Protein AF-A0A3D3UT80-F1 (afdb_monomer_lite)

pLDDT: mean 89.6, std 15.2, range [36.41, 98.88]

Structure (mmCIF, N/CA/C/O backbone):
data_AF-A0A3D3UT80-F1
#
_entry.id   AF-A0A3D3UT80-F1
#
loop_
_atom_site.group_PDB
_atom_site.id
_atom_site.type_symbol
_atom_site.label_atom_id
_atom_site.label_alt_id
_atom_site.label_comp_id
_atom_site.label_asym_id
_atom_site.label_entity_id
_atom_site.label_seq_id
_atom_site.pdbx_PDB_ins_code
_atom_site.Cartn_x
_atom_site.Cartn_y
_atom_site.Cartn_z
_atom_site.occupancy
_atom_site.B_iso_or_equiv
_atom_site.auth_seq_id
_atom_site.auth_comp_id
_atom_site.auth_asym_id
_atom_site.auth_atom_id
_atom_site.pdbx_PDB_model_num
ATOM 1 N N . MET A 1 1 ? -5.954 -10.651 -3.551 1.00 96.56 1 MET A N 1
ATOM 2 C CA . MET A 1 1 ? -6.060 -9.870 -4.805 1.00 96.56 1 MET A CA 1
ATOM 3 C C . MET A 1 1 ? -5.480 -10.607 -6.007 1.00 96.56 1 MET A C 1
ATOM 5 O O . MET A 1 1 ? -6.261 -11.238 -6.696 1.00 96.56 1 MET A O 1
ATOM 9 N N . ALA A 1 2 ? -4.163 -10.612 -6.273 1.00 98.31 2 ALA A N 1
ATOM 10 C CA . ALA A 1 2 ? -3.622 -11.262 -7.484 1.00 98.31 2 ALA A CA 1
ATOM 11 C C . ALA A 1 2 ? -4.017 -12.747 -7.619 1.00 98.31 2 ALA A C 1
ATOM 13 O O . ALA A 1 2 ? -4.458 -13.163 -8.683 1.00 98.31 2 ALA A O 1
ATOM 14 N N . ALA A 1 3 ? -3.939 -13.515 -6.526 1.00 98.12 3 ALA A N 1
ATOM 15 C CA . ALA A 1 3 ? -4.390 -14.908 -6.486 1.00 98.12 3 ALA A CA 1
ATOM 16 C C . ALA A 1 3 ? -5.888 -15.067 -6.812 1.00 98.12 3 ALA A C 1
ATOM 18 O O . ALA A 1 3 ? -6.252 -15.995 -7.527 1.00 98.12 3 ALA A O 1
ATOM 19 N N . ASP A 1 4 ? -6.742 -14.139 -6.363 1.00 98.12 4 ASP A N 1
ATOM 20 C CA . ASP A 1 4 ? -8.170 -14.153 -6.709 1.00 98.12 4 ASP A CA 1
ATOM 21 C C . ASP A 1 4 ? -8.353 -13.989 -8.224 1.00 98.12 4 ASP A C 1
ATOM 23 O O . ASP A 1 4 ? -9.085 -14.757 -8.834 1.00 98.12 4 ASP A O 1
ATOM 27 N N . LEU A 1 5 ? -7.623 -13.053 -8.850 1.00 97.81 5 LEU A N 1
ATOM 28 C CA . LEU A 1 5 ? -7.726 -12.767 -10.289 1.00 97.81 5 LEU A CA 1
ATOM 29 C C . LEU A 1 5 ? -7.371 -13.967 -11.178 1.00 97.81 5 LEU A C 1
ATOM 31 O O . LEU A 1 5 ? -7.893 -14.075 -12.284 1.00 97.81 5 LEU A O 1
ATOM 35 N N . VAL A 1 6 ? -6.522 -14.873 -10.688 1.00 97.00 6 VAL A N 1
ATOM 36 C CA . VAL A 1 6 ? -6.180 -16.143 -11.353 1.00 97.00 6 VAL A CA 1
ATOM 37 C C . VAL A 1 6 ? -6.933 -17.343 -10.765 1.00 97.00 6 VAL A C 1
ATOM 39 O O . VAL A 1 6 ? -6.549 -18.489 -10.980 1.00 97.00 6 VAL A O 1
ATOM 42 N N . ARG A 1 7 ? -8.025 -17.087 -10.034 1.00 96.88 7 ARG A N 1
ATOM 43 C CA . ARG A 1 7 ? -8.950 -18.080 -9.462 1.00 96.88 7 ARG A CA 1
ATOM 44 C C . ARG A 1 7 ? -8.322 -19.052 -8.451 1.00 96.88 7 ARG A C 1
ATOM 46 O O . ARG A 1 7 ? -8.857 -20.132 -8.218 1.00 96.88 7 ARG A O 1
ATOM 53 N N . LEU A 1 8 ? -7.233 -18.660 -7.791 1.00 96.94 8 LEU A N 1
ATOM 54 C CA . LEU A 1 8 ? -6.584 -19.428 -6.721 1.00 96.94 8 LEU A CA 1
ATOM 55 C C . LEU A 1 8 ? -7.192 -19.074 -5.355 1.00 96.94 8 LEU A C 1
ATOM 57 O O . LEU A 1 8 ? -6.538 -18.448 -4.520 1.00 96.94 8 LEU A O 1
ATOM 61 N N . ARG A 1 9 ? -8.456 -19.468 -5.146 1.00 96.31 9 ARG A N 1
ATOM 62 C CA . ARG A 1 9 ? -9.265 -19.123 -3.959 1.00 96.31 9 ARG A CA 1
ATOM 63 C C . ARG A 1 9 ? -8.588 -19.478 -2.631 1.00 96.31 9 ARG A C 1
ATOM 65 O O . ARG A 1 9 ? -8.588 -18.668 -1.708 1.00 96.31 9 ARG A O 1
ATOM 72 N N . ASP A 1 10 ? -7.981 -20.657 -2.554 1.00 97.12 10 ASP A N 1
ATOM 73 C CA . ASP A 1 10 ? -7.470 -21.200 -1.291 1.00 97.12 10 ASP A CA 1
ATOM 74 C C . ASP A 1 10 ? -6.252 -20.437 -0.755 1.00 97.12 10 ASP A C 1
ATOM 76 O O . ASP A 1 10 ? -5.981 -20.465 0.444 1.00 97.12 10 ASP A O 1
ATOM 80 N N . ILE A 1 11 ? -5.491 -19.754 -1.621 1.00 97.00 11 ILE A N 1
ATOM 81 C CA . ILE A 1 11 ? -4.280 -19.039 -1.199 1.00 97.00 11 ILE A CA 1
ATOM 82 C C . ILE A 1 11 ? -4.648 -17.857 -0.279 1.00 97.00 11 ILE A C 1
ATOM 84 O O . ILE A 1 11 ? -4.141 -17.817 0.846 1.00 97.00 11 ILE A O 1
ATOM 88 N N . PRO A 1 12 ? -5.531 -16.918 -0.682 1.00 97.62 12 PRO A N 1
ATOM 89 C CA . PRO A 1 12 ? -6.005 -15.859 0.205 1.00 97.62 12 PRO A CA 1
ATOM 90 C C . PRO A 1 12 ? -6.731 -16.377 1.442 1.00 97.62 12 PRO A C 1
ATOM 92 O O . PRO A 1 12 ? -6.436 -15.889 2.526 1.00 97.62 12 PRO A O 1
ATOM 95 N N . GLU A 1 13 ? -7.610 -17.381 1.325 1.00 98.06 13 GLU A N 1
ATOM 96 C CA . GLU A 1 13 ? -8.351 -17.900 2.488 1.00 98.06 13 GLU A CA 1
ATOM 97 C C . GLU A 1 13 ? -7.406 -18.456 3.566 1.00 98.06 13 GLU A C 1
ATOM 99 O O . GLU A 1 13 ? -7.552 -18.133 4.746 1.00 98.06 13 GLU A O 1
ATOM 104 N N . ARG A 1 14 ? -6.367 -19.204 3.169 1.00 98.00 14 ARG A N 1
ATOM 105 C CA . ARG A 1 14 ? -5.336 -19.694 4.099 1.00 98.00 14 ARG A CA 1
ATOM 106 C C . ARG A 1 14 ? -4.496 -18.569 4.697 1.00 98.00 14 ARG A C 1
ATOM 108 O O . ARG A 1 14 ? -4.095 -18.665 5.853 1.00 98.00 14 ARG A O 1
ATOM 115 N N . PHE A 1 15 ? -4.214 -17.516 3.932 1.00 97.88 15 PHE A N 1
ATOM 116 C CA . PHE A 1 15 ? -3.507 -16.348 4.456 1.00 97.88 15 PHE A CA 1
ATOM 117 C C . PHE A 1 15 ? -4.363 -15.570 5.465 1.00 97.88 15 PHE A C 1
ATOM 119 O O . PHE A 1 15 ? -3.861 -15.187 6.516 1.00 97.88 15 PHE A O 1
ATOM 126 N N . PHE A 1 16 ? -5.659 -15.391 5.198 1.00 98.25 16 PHE A N 1
ATOM 127 C CA . PHE A 1 16 ? -6.590 -14.751 6.129 1.00 98.25 16 PHE A CA 1
ATOM 128 C C . PHE A 1 16 ? -6.722 -15.550 7.431 1.00 98.25 16 PHE A C 1
ATOM 130 O O . PHE A 1 16 ? -6.656 -14.970 8.516 1.00 98.25 16 PHE A O 1
ATOM 137 N N . ASP A 1 17 ? -6.825 -16.879 7.342 1.00 98.06 17 ASP A N 1
ATOM 138 C CA . ASP A 1 17 ? -6.789 -17.749 8.519 1.00 98.06 17 ASP A CA 1
ATOM 139 C C . ASP A 1 17 ? -5.477 -17.590 9.300 1.00 98.06 17 ASP A C 1
ATOM 141 O O . ASP A 1 17 ? -5.498 -17.382 10.514 1.00 98.06 17 ASP A O 1
ATOM 145 N N . TRP A 1 18 ? -4.335 -17.587 8.605 1.00 98.06 18 TRP A N 1
ATOM 146 C CA . TRP A 1 18 ? -3.027 -17.377 9.223 1.00 98.06 18 TRP A CA 1
ATOM 147 C C . TRP A 1 18 ? -2.941 -16.022 9.946 1.00 98.06 18 TRP A C 1
ATOM 149 O O . TRP A 1 18 ? -2.497 -15.970 11.094 1.00 98.06 18 TRP A O 1
ATOM 159 N N . CYS A 1 19 ? -3.434 -14.941 9.335 1.00 97.56 19 CYS A N 1
ATOM 160 C CA . CYS A 1 19 ? -3.494 -13.619 9.960 1.00 97.56 19 CYS A CA 1
ATOM 161 C C . CYS A 1 19 ? -4.285 -13.645 11.269 1.00 97.56 19 CYS A C 1
ATOM 163 O O . CYS A 1 19 ? -3.845 -13.077 12.263 1.00 97.56 19 CYS A O 1
ATOM 165 N N . LEU A 1 20 ? -5.444 -14.309 11.286 1.00 97.31 20 LEU A N 1
ATOM 166 C CA . LEU A 1 20 ? -6.281 -14.361 12.479 1.00 97.31 20 LEU A CA 1
ATOM 167 C C . LEU A 1 20 ? -5.711 -15.291 13.550 1.00 97.31 20 LEU A C 1
ATOM 169 O O . LEU A 1 20 ? -5.811 -14.980 14.733 1.00 97.31 20 LEU A O 1
ATOM 173 N N . ASN A 1 21 ? -5.207 -16.459 13.156 1.00 96.81 21 ASN A N 1
ATOM 174 C CA . ASN A 1 21 ? -4.978 -17.581 14.062 1.00 96.81 21 ASN A CA 1
ATOM 175 C C . ASN A 1 21 ? -3.515 -17.871 14.368 1.00 96.81 21 ASN A C 1
ATOM 177 O O . ASN A 1 21 ? -3.253 -18.593 15.332 1.00 96.81 21 ASN A O 1
ATOM 181 N N . ARG A 1 22 ? -2.584 -17.323 13.586 1.00 96.00 22 ARG A N 1
ATOM 182 C CA . ARG A 1 22 ? -1.161 -17.644 13.687 1.00 96.00 22 ARG A CA 1
ATOM 183 C C . ARG A 1 22 ? -0.292 -16.435 13.993 1.00 96.00 22 ARG A C 1
ATOM 185 O O . ARG A 1 22 ? 0.644 -16.606 14.763 1.00 96.00 22 ARG A O 1
ATOM 192 N N . ALA A 1 23 ? -0.598 -15.261 13.441 1.00 93.62 23 ALA A N 1
ATOM 193 C CA . ALA A 1 23 ? 0.159 -14.042 13.712 1.00 93.62 23 ALA A CA 1
ATOM 194 C C . ALA A 1 23 ? 0.130 -13.694 15.211 1.00 93.62 23 ALA A C 1
ATOM 196 O O . ALA A 1 23 ? -0.931 -13.426 15.781 1.00 93.62 23 ALA A O 1
ATOM 197 N N . GLU A 1 24 ? 1.304 -13.724 15.837 1.00 87.94 24 GLU A N 1
ATOM 198 C CA . GLU A 1 24 ? 1.510 -13.383 17.242 1.00 87.94 24 GLU A CA 1
ATOM 199 C C . GLU A 1 24 ? 0.996 -11.961 17.537 1.00 87.94 24 GLU A C 1
ATOM 201 O O . GLU A 1 24 ? 1.095 -11.051 16.707 1.00 87.94 24 GLU A O 1
ATOM 206 N N . ASP A 1 25 ? 0.361 -11.818 18.701 1.00 86.19 25 ASP A N 1
ATOM 207 C CA . ASP A 1 25 ? -0.349 -10.640 19.220 1.00 86.19 25 ASP A CA 1
ATOM 208 C C . ASP A 1 25 ? -1.515 -10.086 18.388 1.00 86.19 25 ASP A C 1
ATOM 210 O O . ASP A 1 25 ? -2.189 -9.147 18.827 1.00 86.19 25 ASP A O 1
ATOM 214 N N . PHE A 1 26 ? -1.799 -10.599 17.188 1.00 88.81 26 PHE A N 1
ATOM 215 C CA . PHE A 1 26 ? -2.833 -9.999 16.341 1.00 88.81 26 PHE A CA 1
ATOM 216 C C . PHE A 1 26 ? -4.233 -10.101 16.976 1.00 88.81 26 PHE A C 1
ATOM 218 O O . PHE A 1 26 ? -5.037 -9.165 16.885 1.00 88.81 26 PHE A O 1
ATOM 225 N N . LYS A 1 27 ? -4.547 -11.206 17.669 1.00 85.69 27 LYS A N 1
ATOM 226 C CA . LYS A 1 27 ? -5.854 -11.392 18.333 1.00 85.69 27 LYS A CA 1
ATOM 227 C C . LYS A 1 27 ? -6.074 -10.375 19.453 1.00 85.69 27 LYS A C 1
ATOM 229 O O . LYS A 1 27 ? -7.219 -9.975 19.699 1.00 85.69 27 LYS A O 1
ATOM 234 N N . GLU A 1 28 ? -5.006 -9.957 20.112 1.00 82.00 28 GLU A N 1
ATOM 235 C CA . GLU A 1 28 ? -4.977 -9.042 21.244 1.00 82.00 28 GLU A CA 1
ATOM 236 C C . GLU A 1 28 ? -4.976 -7.588 20.756 1.00 82.00 28 GLU A C 1
ATOM 238 O O . GLU A 1 28 ? -5.790 -6.772 21.199 1.00 82.00 28 GLU A O 1
ATOM 243 N N . THR A 1 29 ? -4.109 -7.276 19.793 1.00 84.00 29 THR A N 1
ATOM 244 C CA . THR A 1 29 ? -3.808 -5.907 19.351 1.00 84.00 29 THR A CA 1
ATOM 245 C C . THR A 1 29 ? -4.684 -5.435 18.192 1.00 84.00 29 THR A C 1
ATOM 247 O O . THR A 1 29 ? -5.076 -4.262 18.146 1.00 84.00 29 THR A O 1
ATOM 250 N N . GLY A 1 30 ? -5.058 -6.335 17.278 1.00 84.38 30 GLY A N 1
ATOM 251 C CA . GLY A 1 30 ? -5.770 -6.034 16.034 1.00 84.38 30 GLY A CA 1
ATOM 252 C C . GLY A 1 30 ? -4.930 -5.321 14.967 1.00 84.38 30 GLY A C 1
ATOM 253 O O . GLY A 1 30 ? -5.496 -4.845 13.985 1.00 84.38 30 GLY A O 1
ATOM 254 N N . PHE A 1 31 ? -3.613 -5.213 15.140 1.00 84.94 31 PHE A N 1
ATOM 255 C CA . PHE A 1 31 ? -2.702 -4.692 14.119 1.00 84.94 31 PHE A CA 1
ATOM 256 C C . PHE A 1 31 ? -1.526 -5.644 13.908 1.00 84.94 31 PHE A C 1
ATOM 258 O O . PHE A 1 31 ? -1.283 -6.532 14.718 1.00 84.94 31 PHE A O 1
ATOM 265 N N . PHE A 1 32 ? -0.821 -5.460 12.795 1.00 86.69 32 PHE A N 1
ATOM 266 C CA . PHE A 1 32 ? 0.349 -6.254 12.442 1.00 86.69 32 PHE A CA 1
ATOM 267 C C . PHE A 1 32 ? 1.637 -5.499 12.767 1.00 86.69 32 PHE A C 1
ATOM 269 O O . PHE A 1 32 ? 1.696 -4.269 12.649 1.00 86.69 32 PHE A O 1
ATOM 276 N N . TYR A 1 33 ? 2.663 -6.251 13.151 1.00 83.31 33 TYR A N 1
ATOM 277 C CA . TYR A 1 33 ? 4.047 -5.796 13.088 1.00 83.31 33 TYR A CA 1
ATOM 278 C C . TYR A 1 33 ? 4.594 -5.985 11.673 1.00 83.31 33 TYR A C 1
ATOM 280 O O . TYR A 1 33 ? 4.051 -6.751 10.878 1.00 83.31 33 TYR A O 1
ATOM 288 N N . ASN A 1 34 ? 5.687 -5.299 11.362 1.00 82.62 34 ASN A N 1
ATOM 289 C CA . ASN A 1 34 ? 6.241 -5.269 10.014 1.00 82.62 34 ASN A CA 1
ATOM 290 C C . ASN A 1 34 ? 6.583 -6.642 9.425 1.00 82.62 34 ASN A C 1
ATOM 292 O O . ASN A 1 34 ? 6.367 -6.847 8.232 1.00 82.62 34 ASN A O 1
ATOM 296 N N . ALA A 1 35 ? 7.060 -7.587 10.240 1.00 85.44 35 ALA A N 1
ATOM 297 C CA . ALA A 1 35 ? 7.386 -8.925 9.773 1.00 85.44 35 ALA A CA 1
ATOM 298 C C . ALA A 1 35 ? 7.055 -10.020 10.794 1.00 85.44 35 ALA A C 1
ATOM 300 O O . ALA A 1 35 ? 7.038 -9.827 12.010 1.00 85.44 35 ALA A O 1
ATOM 301 N N . TYR A 1 36 ? 6.823 -11.215 10.257 1.00 88.62 36 TYR A N 1
ATOM 302 C CA . TYR A 1 36 ? 6.555 -12.431 11.009 1.00 88.62 36 TYR A CA 1
ATOM 303 C C . TYR A 1 36 ? 7.280 -13.606 10.360 1.00 88.62 36 TYR A C 1
ATOM 305 O O . TYR A 1 36 ? 7.423 -13.678 9.137 1.00 88.62 36 TYR A O 1
ATOM 313 N N . ASN A 1 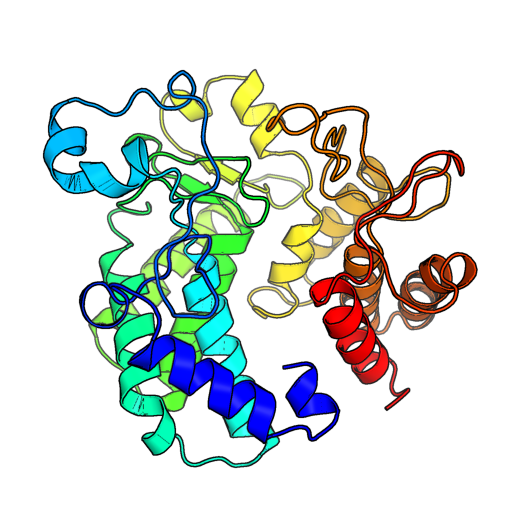37 ? 7.688 -14.567 11.180 1.00 90.00 37 ASN A N 1
ATOM 314 C CA . ASN A 1 37 ? 8.099 -15.877 10.703 1.00 90.00 37 ASN A CA 1
ATOM 315 C C . ASN A 1 37 ? 6.877 -16.662 10.211 1.00 90.00 37 ASN A C 1
ATOM 317 O O . ASN A 1 37 ? 5.751 -16.439 10.649 1.00 90.00 37 ASN A O 1
ATOM 321 N N . VAL A 1 38 ? 7.090 -17.661 9.352 1.00 91.81 38 VAL A N 1
ATOM 322 C CA . VAL A 1 38 ? 5.999 -18.497 8.803 1.00 91.81 38 VAL A CA 1
ATOM 323 C C . VAL A 1 38 ? 5.178 -19.220 9.881 1.00 91.81 38 VAL A C 1
ATOM 325 O O . VAL A 1 38 ? 3.999 -19.516 9.687 1.00 91.81 38 VAL A O 1
ATOM 328 N N . ASN A 1 39 ? 5.783 -19.491 11.038 1.00 92.75 39 ASN A N 1
ATOM 329 C CA . ASN A 1 39 ? 5.120 -20.091 12.193 1.00 92.75 39 ASN A CA 1
ATOM 330 C C . ASN A 1 39 ? 4.322 -19.074 13.032 1.00 92.75 39 ASN A C 1
ATOM 332 O O . ASN A 1 39 ? 3.789 -19.463 14.066 1.00 92.75 39 ASN A O 1
ATOM 336 N N . GLY A 1 40 ? 4.232 -17.814 12.606 1.00 88.81 40 GLY A N 1
ATOM 337 C CA . GLY A 1 40 ? 3.448 -16.784 13.273 1.00 88.81 40 GLY A CA 1
ATOM 338 C C . GLY A 1 40 ? 4.193 -15.962 14.305 1.00 88.81 40 GLY A C 1
ATOM 339 O O . GLY A 1 40 ? 3.635 -14.962 14.739 1.00 88.81 40 GLY A O 1
ATOM 340 N N . THR A 1 41 ? 5.419 -16.336 14.687 1.00 87.81 41 THR A N 1
ATOM 341 C CA . THR A 1 41 ? 6.149 -15.538 15.673 1.00 87.81 41 THR A CA 1
ATOM 342 C C . THR A 1 41 ? 6.613 -14.226 15.072 1.00 87.81 41 THR A C 1
ATOM 344 O O . THR A 1 41 ? 6.957 -14.163 13.885 1.00 87.81 41 THR A O 1
ATOM 347 N N . ILE A 1 42 ? 6.634 -13.180 15.887 1.00 83.12 42 ILE A N 1
ATOM 348 C CA . ILE A 1 42 ? 7.095 -11.863 15.464 1.00 83.12 42 ILE A CA 1
ATOM 349 C C . ILE A 1 42 ? 8.542 -11.975 14.973 1.00 83.12 42 ILE A C 1
ATOM 351 O O . ILE A 1 42 ? 9.397 -12.598 15.608 1.00 83.12 42 ILE A O 1
ATOM 355 N N . HIS A 1 43 ? 8.817 -11.372 13.819 1.00 75.19 43 HIS A N 1
ATOM 356 C CA . HIS A 1 43 ? 10.166 -11.223 13.298 1.00 75.19 43 HIS A CA 1
ATOM 357 C C . HIS A 1 43 ? 10.497 -9.734 13.250 1.00 75.19 43 HIS A C 1
ATOM 359 O O . HIS A 1 43 ? 9.741 -8.938 12.709 1.00 75.19 43 HIS A O 1
ATOM 365 N N . GLY A 1 44 ? 11.644 -9.346 13.798 1.00 60.47 44 GLY A N 1
ATOM 366 C CA . GLY A 1 44 ? 12.142 -7.982 13.654 1.00 60.47 44 GLY A CA 1
ATOM 367 C C . GLY A 1 44 ? 13.181 -7.831 12.552 1.00 60.47 44 GLY A C 1
ATOM 368 O O . GLY A 1 44 ? 13.981 -8.738 12.308 1.00 60.47 44 GLY A O 1
ATOM 369 N N . THR A 1 45 ? 13.223 -6.652 11.947 1.00 53.41 45 THR A N 1
ATOM 370 C CA . THR A 1 45 ? 14.412 -6.124 11.277 1.00 53.41 45 THR A CA 1
ATOM 371 C C . THR A 1 45 ? 15.213 -5.361 12.330 1.00 53.41 45 THR A C 1
ATOM 373 O O . THR A 1 45 ? 14.718 -4.409 12.920 1.00 53.41 45 THR A O 1
ATOM 376 N N . LEU A 1 46 ? 16.450 -5.782 12.621 1.00 44.81 46 LEU A N 1
ATOM 377 C CA . LEU A 1 46 ? 17.333 -5.079 13.564 1.00 44.81 46 LEU A CA 1
ATOM 378 C C . LEU A 1 46 ? 17.448 -3.594 13.176 1.00 44.81 46 LEU A C 1
ATOM 380 O O . LEU A 1 46 ? 18.166 -3.245 12.239 1.00 44.81 46 LEU A O 1
ATOM 384 N N . ILE A 1 47 ? 16.760 -2.713 13.905 1.00 44.94 47 ILE A N 1
ATOM 385 C CA . ILE A 1 47 ? 16.972 -1.269 13.811 1.00 44.94 47 ILE A CA 1
ATOM 386 C C . ILE A 1 47 ? 18.179 -0.953 14.701 1.00 44.94 47 ILE A C 1
ATOM 388 O O . ILE A 1 47 ? 18.155 -1.301 15.884 1.00 44.94 47 ILE A O 1
ATOM 392 N N . PRO A 1 48 ? 19.242 -0.305 14.190 1.00 39.22 48 PRO A N 1
ATOM 393 C CA . PRO A 1 48 ? 20.336 0.127 15.044 1.00 39.22 48 PRO A CA 1
ATOM 394 C C . PRO A 1 48 ? 19.799 1.052 16.161 1.00 39.22 48 PRO A C 1
ATOM 396 O O . PRO A 1 48 ? 19.042 1.982 15.856 1.00 39.22 48 PRO A O 1
ATOM 399 N N . PRO A 1 49 ? 20.186 0.837 17.436 1.00 40.06 49 PRO A N 1
ATOM 400 C CA . PRO A 1 49 ? 19.638 1.542 18.607 1.00 40.06 49 PRO A CA 1
ATOM 401 C C . PRO A 1 49 ? 19.714 3.077 18.552 1.00 40.06 49 PRO A C 1
ATOM 403 O O . PRO A 1 49 ? 19.028 3.768 19.306 1.00 40.06 49 PRO A O 1
ATOM 406 N N . ASP A 1 50 ? 20.541 3.622 17.661 1.00 42.59 50 ASP A N 1
ATOM 407 C CA . ASP A 1 50 ? 20.888 5.040 17.613 1.00 42.59 50 ASP A CA 1
ATOM 408 C C . ASP A 1 50 ? 19.870 5.913 16.848 1.00 42.59 50 ASP A C 1
ATOM 410 O O . ASP A 1 50 ? 19.993 7.140 16.838 1.00 42.59 50 ASP A O 1
ATOM 414 N N . GLY A 1 51 ? 18.856 5.312 16.209 1.00 42.59 51 GLY A N 1
ATOM 415 C CA . GLY A 1 51 ? 17.899 6.016 15.340 1.00 42.59 51 GLY A CA 1
ATOM 416 C C . GLY A 1 51 ? 16.721 6.704 16.057 1.00 42.59 51 GLY A C 1
ATOM 417 O O . GLY A 1 51 ? 16.486 7.894 15.825 1.00 42.59 51 GLY A O 1
ATOM 418 N N . PRO A 1 52 ? 15.955 6.018 16.928 1.00 43.28 52 PRO A N 1
ATOM 419 C CA . PRO A 1 52 ? 14.780 6.604 17.571 1.00 43.28 52 PRO A CA 1
ATOM 420 C C . PRO A 1 52 ? 15.014 6.927 19.057 1.00 43.28 52 PRO A C 1
ATOM 422 O O . PRO A 1 52 ? 15.010 6.061 19.932 1.00 43.28 52 PRO A O 1
ATOM 425 N N . ARG A 1 53 ? 15.124 8.220 19.395 1.00 40.91 53 ARG A N 1
ATOM 426 C CA . ARG A 1 53 ? 15.058 8.679 20.796 1.00 40.91 53 ARG A CA 1
ATOM 427 C C . ARG A 1 53 ? 13.604 8.689 21.281 1.00 40.91 53 ARG A C 1
ATOM 429 O O . ARG A 1 53 ? 12.932 9.713 21.216 1.00 40.91 53 ARG A O 1
ATOM 436 N N . VAL A 1 54 ? 13.120 7.554 21.788 1.00 45.88 54 VAL A N 1
ATOM 437 C CA . VAL A 1 54 ? 11.782 7.448 22.401 1.00 45.88 54 VAL A CA 1
ATOM 438 C C . VAL A 1 54 ? 11.805 7.981 23.850 1.00 45.88 54 VAL A C 1
ATOM 440 O O . VAL A 1 54 ? 12.668 7.544 24.628 1.00 45.88 54 VAL A O 1
ATOM 443 N N . PRO A 1 55 ? 10.888 8.895 24.241 1.00 42.28 55 PRO A N 1
ATOM 444 C CA . PRO A 1 55 ? 10.740 9.390 25.613 1.00 42.28 55 PRO A CA 1
ATOM 445 C C . PRO A 1 55 ? 10.587 8.270 26.650 1.00 42.28 55 PRO A C 1
ATOM 447 O O . PRO A 1 55 ? 9.915 7.270 26.413 1.00 42.28 55 PRO A O 1
ATOM 450 N N . ARG A 1 56 ? 11.176 8.452 27.840 1.00 38.81 56 ARG A N 1
ATOM 451 C CA . ARG A 1 56 ? 11.291 7.406 28.878 1.00 38.81 56 ARG A CA 1
ATOM 452 C C . ARG A 1 56 ? 9.941 6.831 29.342 1.00 38.81 56 ARG A C 1
ATOM 454 O O . ARG A 1 56 ? 9.879 5.650 29.651 1.00 38.81 56 ARG A O 1
ATOM 461 N N . HIS A 1 57 ? 8.872 7.632 29.327 1.00 45.03 57 HIS A N 1
ATOM 462 C CA . HIS A 1 57 ? 7.519 7.195 29.697 1.00 45.03 57 HIS A CA 1
ATOM 463 C C . HIS A 1 57 ? 6.827 6.339 28.617 1.00 45.03 57 HIS A C 1
ATOM 465 O O . HIS A 1 57 ? 5.967 5.539 28.957 1.00 45.03 57 HIS A O 1
ATOM 471 N N . LEU A 1 58 ? 7.230 6.457 27.343 1.00 41.12 58 LEU A N 1
ATOM 472 C CA . LEU A 1 58 ? 6.758 5.602 26.240 1.00 41.12 58 LEU A CA 1
ATOM 473 C C . LEU A 1 58 ? 7.576 4.310 26.115 1.00 41.12 58 LEU A C 1
ATOM 475 O O . LEU A 1 58 ? 7.106 3.332 25.547 1.00 41.12 58 LEU A O 1
ATOM 479 N N . ARG A 1 59 ? 8.795 4.271 26.675 1.00 42.06 59 ARG A N 1
ATOM 480 C CA . ARG A 1 59 ? 9.603 3.040 26.716 1.00 42.06 59 ARG A CA 1
ATOM 481 C C . ARG A 1 59 ? 8.937 1.954 27.557 1.00 42.06 59 ARG A C 1
ATOM 483 O O . ARG A 1 59 ? 8.981 0.803 27.166 1.00 42.06 59 ARG A O 1
ATOM 490 N N . ALA A 1 60 ? 8.289 2.309 28.665 1.00 38.16 60 ALA A N 1
ATOM 491 C CA . ALA A 1 60 ? 7.616 1.337 29.529 1.00 38.16 60 ALA A CA 1
ATOM 492 C C . ALA A 1 60 ? 6.331 0.746 28.911 1.00 38.16 60 ALA A C 1
ATOM 494 O O . ALA A 1 60 ? 5.925 -0.339 29.307 1.00 38.16 60 ALA A O 1
ATOM 495 N N . SER A 1 61 ? 5.705 1.436 27.948 1.00 41.25 61 SER A N 1
ATOM 496 C CA . SER A 1 61 ? 4.468 0.995 27.284 1.00 41.25 61 SER A CA 1
ATOM 497 C C . SER A 1 61 ? 4.672 0.426 25.875 1.00 41.25 61 SER A C 1
ATOM 499 O O . SER A 1 61 ? 3.718 -0.079 25.295 1.00 41.25 61 SER A O 1
ATOM 501 N N . CYS A 1 62 ? 5.875 0.545 25.301 1.00 41.44 62 CYS A N 1
ATOM 502 C CA . CYS A 1 62 ? 6.203 0.148 23.922 1.00 41.44 62 CYS A CA 1
ATOM 503 C C . CYS A 1 62 ? 7.580 -0.548 23.835 1.00 41.44 62 CYS A C 1
ATOM 505 O O . CYS A 1 62 ? 8.295 -0.380 22.844 1.00 41.44 62 CYS A O 1
ATOM 507 N N . ILE A 1 63 ? 7.997 -1.257 24.895 1.00 37.84 63 ILE A N 1
ATOM 508 C CA . ILE A 1 63 ? 9.338 -1.868 25.015 1.00 37.84 63 ILE A CA 1
ATOM 509 C C . ILE A 1 63 ? 9.628 -2.836 23.857 1.00 37.84 63 ILE A C 1
ATOM 511 O O . ILE A 1 63 ? 10.761 -2.860 23.365 1.00 37.84 63 ILE A O 1
ATOM 515 N N . ASP A 1 64 ? 8.595 -3.521 23.360 1.00 36.41 64 ASP A N 1
ATOM 516 C CA . ASP A 1 64 ? 8.709 -4.530 22.308 1.00 36.41 64 ASP A CA 1
ATOM 517 C C . ASP A 1 64 ? 9.058 -3.906 20.949 1.00 36.41 64 ASP A C 1
ATOM 519 O O . ASP A 1 64 ? 9.999 -4.364 20.307 1.00 36.41 64 ASP A O 1
ATOM 523 N N . LEU A 1 65 ? 8.451 -2.770 20.573 1.00 40.66 65 LEU A N 1
ATOM 524 C CA . LEU A 1 65 ? 8.745 -2.045 19.319 1.00 40.66 65 LEU A CA 1
ATOM 525 C C . LEU A 1 65 ? 10.186 -1.512 19.223 1.00 40.66 65 LEU A C 1
ATOM 527 O O . LEU A 1 65 ? 10.720 -1.325 18.134 1.00 40.66 65 LEU A O 1
ATOM 531 N N . VAL A 1 66 ? 10.836 -1.243 20.359 1.00 39.88 66 VAL A N 1
ATOM 532 C CA . VAL A 1 66 ? 12.166 -0.605 20.388 1.00 39.88 66 VAL A CA 1
ATOM 533 C C . VAL A 1 66 ? 13.299 -1.626 20.534 1.00 39.88 66 VAL A C 1
ATOM 535 O O . VAL A 1 66 ? 14.387 -1.384 20.020 1.00 39.88 66 VAL A O 1
ATOM 538 N N . HIS A 1 67 ? 13.065 -2.758 21.209 1.00 37.16 67 HIS A N 1
ATOM 539 C CA . HIS A 1 67 ? 14.113 -3.755 21.483 1.00 37.16 67 HIS A CA 1
ATOM 540 C C . HIS A 1 67 ? 14.087 -4.965 20.545 1.00 37.16 67 HIS A C 1
ATOM 542 O O . HIS A 1 67 ? 15.115 -5.624 20.408 1.00 37.16 67 HIS A O 1
ATOM 548 N N . SER A 1 68 ? 12.964 -5.245 19.871 1.00 39.94 68 SER A N 1
ATOM 549 C CA . SER A 1 68 ? 12.860 -6.398 18.963 1.00 39.94 68 SER A CA 1
ATOM 550 C C . SER A 1 68 ? 13.070 -6.062 17.484 1.00 39.94 68 SER A C 1
ATOM 552 O O . SER A 1 68 ? 13.127 -6.978 16.674 1.00 39.94 68 SER A O 1
ATOM 554 N N . GLY 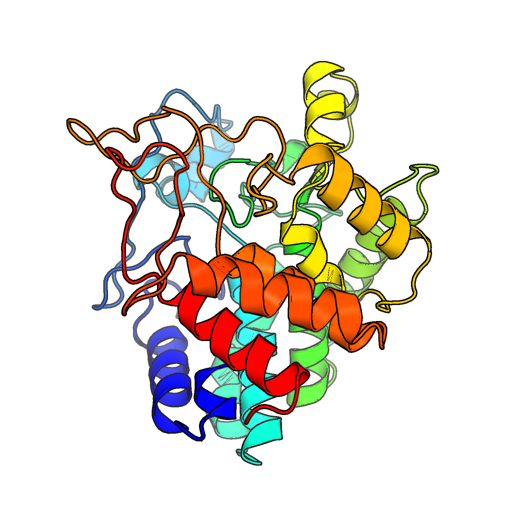A 1 69 ? 13.222 -4.784 17.108 1.00 53.72 69 GLY A N 1
ATOM 555 C CA . GLY A 1 69 ? 13.302 -4.393 15.694 1.00 53.72 69 GLY A CA 1
ATOM 556 C C . GLY A 1 69 ? 11.957 -4.485 14.964 1.00 53.72 69 GLY A C 1
ATOM 557 O O . GLY A 1 69 ? 11.914 -4.754 13.767 1.00 53.72 69 GLY A O 1
ATOM 558 N N . THR A 1 70 ? 10.852 -4.308 15.687 1.00 64.62 70 THR A N 1
ATOM 559 C CA . THR A 1 70 ? 9.498 -4.398 15.137 1.00 64.62 70 THR A CA 1
ATOM 560 C C . THR A 1 70 ? 8.951 -3.010 14.842 1.00 64.62 70 THR A C 1
ATOM 562 O O . THR A 1 70 ? 9.073 -2.082 15.641 1.00 64.62 70 THR A O 1
ATOM 565 N N . GLN A 1 71 ? 8.374 -2.842 13.657 1.00 80.31 71 GLN A N 1
ATOM 566 C CA . GLN A 1 71 ? 7.841 -1.568 13.182 1.00 80.31 71 GLN A CA 1
ATOM 567 C C . GLN A 1 71 ? 6.319 -1.645 13.051 1.00 80.31 71 GLN A C 1
ATOM 569 O O . GLN A 1 71 ? 5.768 -2.672 12.659 1.00 80.31 71 GLN A O 1
ATOM 574 N N . PHE A 1 72 ? 5.635 -0.542 13.362 1.00 87.00 72 PHE A N 1
ATOM 575 C CA . PHE A 1 72 ? 4.200 -0.407 13.131 1.00 87.00 72 PHE A CA 1
ATOM 576 C C . PHE A 1 72 ? 3.942 0.240 11.764 1.00 87.00 72 PHE A C 1
ATOM 578 O O . PHE A 1 72 ? 4.291 1.404 11.545 1.00 87.00 72 PHE A O 1
ATOM 585 N N . GLN A 1 73 ? 3.299 -0.510 10.868 1.00 92.44 73 GLN A N 1
ATOM 586 C CA . GLN A 1 73 ? 2.905 -0.075 9.525 1.00 92.44 73 GLN A CA 1
ATOM 587 C C . GLN A 1 73 ? 1.377 -0.181 9.375 1.00 92.44 73 GLN A C 1
ATOM 589 O O . GLN A 1 73 ? 0.846 -1.255 9.073 1.00 92.44 73 GLN A O 1
ATOM 594 N N . PRO A 1 74 ? 0.624 0.908 9.613 1.00 94.38 74 PRO A N 1
ATOM 595 C CA . PRO A 1 74 ? -0.838 0.846 9.674 1.00 94.38 74 PRO A CA 1
ATOM 596 C C . PRO A 1 74 ? -1.493 0.470 8.333 1.00 94.38 74 PRO A C 1
ATOM 598 O O . PRO A 1 74 ? -2.612 -0.050 8.309 1.00 94.38 74 PRO A O 1
ATOM 601 N N . ASP A 1 75 ? -0.795 0.665 7.212 1.00 97.62 75 ASP A N 1
ATOM 602 C CA . ASP A 1 75 ? -1.245 0.227 5.891 1.00 97.62 75 ASP A CA 1
ATOM 603 C C . ASP A 1 75 ? -1.422 -1.280 5.754 1.00 97.62 75 ASP A C 1
ATOM 605 O O . ASP A 1 75 ? -2.247 -1.689 4.937 1.00 97.62 75 ASP A O 1
ATOM 609 N N . GLN A 1 76 ? -0.732 -2.107 6.543 1.00 96.19 76 GLN A N 1
ATOM 610 C CA . GLN A 1 76 ? -0.903 -3.560 6.479 1.00 96.19 76 GLN A CA 1
ATOM 611 C C . GLN A 1 76 ? -2.337 -3.967 6.850 1.00 96.19 76 GLN A C 1
ATOM 613 O O . GLN A 1 76 ? -2.970 -4.759 6.149 1.00 96.19 76 GLN A O 1
ATOM 618 N N . GLY A 1 77 ? -2.898 -3.353 7.899 1.00 97.44 77 GLY A N 1
ATOM 619 C CA . GLY A 1 77 ? -4.290 -3.571 8.299 1.00 97.44 77 GLY A CA 1
ATOM 620 C C . GLY A 1 77 ? -5.281 -3.055 7.253 1.00 97.44 77 GLY A C 1
ATOM 621 O O . GLY A 1 77 ? -6.233 -3.750 6.897 1.00 97.44 77 GLY A O 1
ATOM 622 N N . GLY A 1 78 ? -5.033 -1.860 6.709 1.00 98.38 78 GLY A N 1
ATOM 623 C CA . GLY A 1 78 ? -5.854 -1.300 5.633 1.00 98.38 78 GLY A CA 1
ATOM 624 C C . GLY A 1 78 ? -5.868 -2.186 4.382 1.00 98.38 78 GLY A C 1
ATOM 625 O O . GLY A 1 78 ? -6.929 -2.509 3.850 1.00 98.38 78 GLY A O 1
ATOM 626 N N . SER A 1 79 ? -4.690 -2.651 3.967 1.00 98.31 79 SER A N 1
ATOM 627 C CA . SER A 1 79 ? -4.499 -3.518 2.801 1.00 98.31 79 SER A CA 1
ATOM 628 C C . SER A 1 79 ? -5.160 -4.884 2.979 1.00 98.31 79 SER A C 1
ATOM 630 O O . SER A 1 79 ? -5.750 -5.399 2.028 1.00 98.31 79 SER A O 1
ATOM 632 N N . LEU A 1 80 ? -5.124 -5.457 4.190 1.00 98.62 80 LEU A N 1
ATOM 633 C CA . LEU A 1 80 ? -5.820 -6.707 4.494 1.00 98.62 80 LEU A CA 1
ATOM 634 C C . LEU A 1 80 ? -7.336 -6.564 4.308 1.00 98.62 80 LEU A C 1
ATOM 636 O O . LEU A 1 80 ? -7.948 -7.399 3.646 1.00 98.62 80 LEU A O 1
ATOM 640 N N . LEU A 1 81 ? -7.940 -5.497 4.838 1.00 98.88 81 LEU A N 1
ATOM 641 C CA . LEU A 1 81 ? -9.381 -5.253 4.699 1.00 98.88 81 LEU A CA 1
ATOM 642 C C . LEU A 1 81 ? -9.795 -5.074 3.232 1.00 98.88 81 LEU A C 1
ATOM 644 O O . LEU A 1 81 ? -10.806 -5.633 2.809 1.00 98.88 81 LEU A O 1
ATOM 648 N N . ILE A 1 82 ? -8.985 -4.361 2.442 1.00 98.81 82 ILE A N 1
ATOM 649 C CA . ILE A 1 82 ? -9.189 -4.227 0.991 1.00 98.81 82 ILE A CA 1
ATOM 650 C C . ILE A 1 82 ? -9.099 -5.598 0.303 1.00 98.81 82 ILE A C 1
ATOM 652 O O . ILE A 1 82 ? -9.927 -5.922 -0.547 1.00 98.81 82 ILE A O 1
ATOM 656 N N . ALA A 1 83 ? -8.122 -6.429 0.676 1.00 98.69 83 ALA A N 1
ATOM 657 C CA . ALA A 1 83 ? -7.944 -7.756 0.095 1.00 98.69 83 ALA A CA 1
ATOM 658 C C . ALA A 1 83 ? -9.098 -8.715 0.434 1.00 98.69 83 ALA A C 1
ATOM 660 O O . ALA A 1 83 ? -9.518 -9.466 -0.446 1.00 98.69 83 ALA A O 1
ATOM 661 N N . ILE A 1 84 ? -9.628 -8.676 1.662 1.00 98.81 84 ILE A N 1
ATOM 662 C CA . ILE A 1 84 ? -10.794 -9.475 2.072 1.00 98.81 84 ILE A CA 1
ATOM 663 C C . ILE A 1 84 ? -12.037 -9.034 1.291 1.00 98.81 84 ILE A C 1
ATOM 665 O O . ILE A 1 84 ? -12.729 -9.879 0.726 1.00 98.81 84 ILE A O 1
ATOM 669 N N . ALA A 1 85 ? -12.281 -7.724 1.177 1.00 98.75 85 ALA A N 1
ATOM 670 C CA . ALA A 1 85 ? -13.401 -7.202 0.392 1.00 98.75 85 ALA A CA 1
ATOM 671 C C . ALA A 1 85 ? -13.296 -7.587 -1.091 1.00 98.75 85 ALA A C 1
ATOM 673 O O . ALA A 1 85 ? -14.279 -8.021 -1.693 1.00 98.75 85 ALA A O 1
ATOM 674 N N . HIS A 1 86 ? -12.091 -7.499 -1.670 1.00 98.56 86 HIS A N 1
ATOM 675 C CA . HIS A 1 86 ? -11.824 -7.976 -3.026 1.00 98.56 86 HIS A CA 1
ATOM 676 C C . HIS A 1 86 ? -12.154 -9.466 -3.172 1.00 98.56 86 HIS A C 1
ATOM 678 O O . HIS A 1 86 ? -12.821 -9.851 -4.128 1.00 98.56 86 HIS A O 1
ATOM 684 N N . HIS A 1 87 ? -11.710 -10.298 -2.229 1.00 98.62 87 HIS A N 1
ATOM 685 C CA . HIS A 1 87 ? -11.930 -11.742 -2.256 1.00 98.62 87 HIS A CA 1
ATOM 686 C C . HIS A 1 87 ? -13.417 -12.111 -2.153 1.00 98.62 87 HIS A C 1
ATOM 688 O O . HIS A 1 87 ? -13.911 -12.884 -2.974 1.00 98.62 87 HIS A O 1
ATOM 694 N N . ILE A 1 88 ? -14.139 -11.520 -1.192 1.00 98.44 88 ILE A N 1
ATOM 695 C CA . ILE A 1 88 ? -15.586 -11.709 -1.018 1.00 98.44 88 ILE A CA 1
ATOM 696 C C . ILE A 1 88 ? -16.322 -11.359 -2.304 1.00 98.44 88 ILE A C 1
ATOM 698 O O . ILE A 1 88 ? -17.071 -12.181 -2.820 1.00 98.44 88 ILE A O 1
ATOM 702 N N . LYS A 1 89 ? -16.048 -10.179 -2.870 1.00 97.88 89 LYS A N 1
ATOM 703 C CA . LYS A 1 89 ? -16.689 -9.731 -4.108 1.00 97.88 89 LYS A CA 1
ATOM 704 C C . LYS A 1 89 ? -16.341 -10.617 -5.305 1.00 97.88 89 LYS A C 1
ATOM 706 O O . LYS A 1 89 ? -17.183 -10.828 -6.169 1.00 97.88 89 LYS A O 1
ATOM 711 N N . HIS A 1 90 ? -15.102 -11.102 -5.388 1.00 97.69 90 HIS A N 1
ATOM 712 C CA . HIS A 1 90 ? -14.641 -11.892 -6.528 1.00 97.69 90 HIS A CA 1
ATOM 713 C C . HIS A 1 90 ? -15.246 -13.303 -6.561 1.00 97.69 90 HIS A C 1
ATOM 715 O O . HIS A 1 90 ? -15.542 -13.809 -7.642 1.00 97.69 90 HIS A O 1
ATOM 721 N N . PHE A 1 91 ? -15.420 -13.937 -5.399 1.00 97.88 91 PHE A N 1
ATOM 722 C CA . PHE A 1 91 ? -15.892 -15.323 -5.288 1.00 97.88 91 PHE A CA 1
ATOM 723 C C . PHE A 1 91 ? -17.304 -15.472 -4.716 1.00 97.88 91 PHE A C 1
ATOM 725 O O . PHE A 1 91 ? -17.735 -16.606 -4.511 1.00 97.88 91 PHE A O 1
ATOM 732 N N . ASP A 1 92 ? -17.995 -14.362 -4.444 1.00 96.50 92 ASP A N 1
ATOM 733 C CA . ASP A 1 92 ? -19.276 -14.339 -3.725 1.00 96.50 92 ASP A CA 1
ATOM 734 C C . ASP A 1 92 ? -19.192 -15.118 -2.395 1.00 96.50 92 ASP A C 1
ATOM 736 O O . ASP A 1 92 ? -20.025 -15.955 -2.047 1.00 96.50 92 ASP A O 1
ATOM 740 N N . THR A 1 93 ? -18.081 -14.925 -1.674 1.00 96.50 93 THR A N 1
ATOM 741 C CA . THR A 1 93 ? -17.820 -15.635 -0.416 1.00 96.50 93 THR A CA 1
ATOM 742 C C . THR A 1 93 ? -18.648 -15.023 0.710 1.00 96.50 93 THR A C 1
ATOM 744 O O . THR A 1 93 ? -18.614 -13.813 0.908 1.00 96.50 93 THR A O 1
ATOM 747 N N . ASP A 1 94 ? -19.309 -15.860 1.514 1.00 96.69 94 ASP A N 1
ATOM 748 C CA . ASP A 1 94 ? -19.989 -15.410 2.731 1.00 96.69 94 ASP A CA 1
ATOM 749 C C . ASP A 1 94 ? -19.027 -14.654 3.668 1.00 96.69 94 ASP A C 1
ATOM 751 O O . ASP A 1 94 ? -18.025 -15.202 4.141 1.00 96.69 94 ASP A O 1
ATOM 755 N N . VAL A 1 95 ? -19.360 -13.390 3.942 1.00 97.62 95 VAL A N 1
ATOM 756 C CA . VAL A 1 95 ? -18.597 -12.479 4.803 1.00 97.62 95 VAL A CA 1
ATOM 757 C C . VAL A 1 95 ? -18.449 -13.005 6.233 1.00 97.62 95 VAL A C 1
ATOM 759 O O . VAL A 1 95 ? -17.435 -12.720 6.876 1.00 97.62 95 VAL A O 1
ATOM 762 N N . SER A 1 96 ? -19.399 -13.816 6.718 1.00 97.31 96 SER A N 1
ATOM 763 C CA . SER A 1 96 ? -19.379 -14.377 8.077 1.00 97.31 96 SER A CA 1
ATOM 764 C C . SER A 1 96 ? -18.104 -15.189 8.353 1.00 97.31 96 SER A C 1
ATOM 766 O O . SER A 1 96 ? -17.579 -15.179 9.468 1.00 97.31 96 SER A O 1
ATOM 768 N N . LYS A 1 97 ? -17.516 -15.797 7.310 1.00 97.06 97 LYS A N 1
ATOM 769 C CA . LYS A 1 97 ? -16.247 -16.538 7.387 1.00 97.06 97 LYS A CA 1
ATOM 770 C C . LYS A 1 97 ? -15.074 -15.684 7.864 1.00 97.06 97 LYS A C 1
ATOM 772 O O . LYS A 1 97 ? -14.143 -16.209 8.472 1.00 97.06 97 LYS A O 1
ATOM 777 N N . PHE A 1 98 ? -15.102 -14.382 7.583 1.00 98.38 98 PHE A N 1
ATOM 778 C CA . PHE A 1 98 ? -14.014 -13.455 7.893 1.00 98.38 98 PHE A CA 1
ATOM 779 C C . PHE A 1 98 ? -14.406 -12.400 8.929 1.00 98.38 98 PHE A C 1
ATOM 781 O O . PHE A 1 98 ? -13.580 -11.546 9.249 1.00 98.38 98 PHE A O 1
ATOM 788 N N . GLU A 1 99 ? -15.621 -12.461 9.484 1.00 98.38 99 GLU A N 1
ATOM 789 C CA . GLU A 1 99 ? -16.178 -11.432 10.370 1.00 98.38 99 GLU A CA 1
ATOM 790 C C . GLU A 1 99 ? -15.211 -11.068 11.502 1.00 98.38 99 GLU A C 1
ATOM 792 O O . GLU A 1 99 ? -14.818 -9.911 11.644 1.00 98.38 99 GLU A O 1
ATOM 797 N N . LYS A 1 100 ? -14.719 -12.070 12.239 1.00 98.31 100 LYS A N 1
ATOM 798 C CA . LYS A 1 100 ? -13.794 -11.856 13.361 1.00 98.31 100 LYS A CA 1
ATOM 799 C C . LYS A 1 100 ? -12.481 -11.190 12.940 1.00 98.31 100 LYS A C 1
ATOM 801 O O . LYS A 1 100 ? -11.952 -10.368 13.688 1.00 98.31 100 LYS A O 1
ATOM 806 N N . LEU A 1 101 ? -11.944 -11.548 11.772 1.00 98.62 101 LEU A N 1
ATOM 807 C CA . LEU A 1 101 ? -10.722 -10.943 11.241 1.00 98.62 101 LEU A CA 1
ATOM 808 C C . LEU A 1 101 ? -10.974 -9.480 10.861 1.00 98.62 101 LEU A C 1
ATOM 810 O O . LEU A 1 101 ? -10.246 -8.605 11.323 1.00 98.62 101 LEU A O 1
ATOM 814 N N . ILE A 1 102 ? -12.043 -9.216 10.103 1.00 98.75 102 ILE A N 1
ATOM 815 C CA . ILE A 1 102 ? -12.443 -7.866 9.685 1.00 98.75 102 ILE A CA 1
ATOM 816 C C . ILE A 1 102 ? -12.648 -6.969 10.912 1.00 98.75 102 ILE A C 1
ATOM 818 O O . ILE A 1 102 ? -12.098 -5.868 10.969 1.00 98.75 102 ILE A O 1
ATOM 822 N N . GLU A 1 103 ? -13.394 -7.441 11.915 1.00 98.44 103 GLU A N 1
ATOM 823 C CA . GLU A 1 103 ? -13.646 -6.683 13.138 1.00 98.44 103 GLU A CA 1
ATOM 824 C C . GLU A 1 103 ? -12.359 -6.355 13.892 1.00 98.44 103 GLU A C 1
ATOM 826 O O . GLU A 1 103 ? -12.153 -5.205 14.286 1.00 98.44 103 GLU A O 1
ATOM 831 N N . LYS A 1 104 ? -11.477 -7.346 14.078 1.00 98.12 104 LYS A N 1
ATOM 832 C CA . LYS A 1 104 ? -10.207 -7.161 14.790 1.00 98.12 104 LYS A CA 1
ATOM 833 C C . LYS A 1 104 ? -9.302 -6.166 14.077 1.00 98.12 104 LYS A C 1
ATOM 835 O O . LYS A 1 104 ? -8.785 -5.268 14.742 1.00 98.12 104 LYS A O 1
ATOM 840 N N . THR A 1 105 ? -9.163 -6.281 12.757 1.00 98.50 105 THR A N 1
ATOM 841 C CA . THR A 1 105 ? -8.342 -5.365 11.958 1.00 98.50 105 THR A CA 1
ATOM 842 C C . THR A 1 105 ? -8.907 -3.944 11.977 1.00 98.50 105 THR A C 1
ATOM 844 O O . THR A 1 105 ? -8.178 -2.997 12.273 1.00 98.50 105 THR A O 1
ATOM 847 N N . ALA A 1 106 ? -10.208 -3.767 11.721 1.00 98.69 106 ALA A N 1
ATOM 848 C CA . ALA A 1 106 ? -10.839 -2.444 11.717 1.00 98.69 106 ALA A CA 1
ATOM 849 C C . ALA A 1 106 ? -10.763 -1.772 13.098 1.00 98.69 106 ALA A C 1
ATOM 851 O O . ALA A 1 106 ? -10.485 -0.574 13.211 1.00 98.69 106 ALA A O 1
ATOM 852 N N . ASP A 1 107 ? -10.946 -2.549 14.165 1.00 97.56 107 ASP A N 1
ATOM 853 C CA . ASP A 1 107 ? -10.794 -2.074 15.534 1.00 97.56 107 ASP A CA 1
ATOM 854 C C . ASP A 1 107 ? -9.356 -1.698 15.886 1.00 97.56 107 ASP A C 1
ATOM 856 O O . ASP A 1 107 ? -9.150 -0.720 16.607 1.00 97.56 107 ASP A O 1
ATOM 860 N N . GLY A 1 108 ? -8.373 -2.450 15.388 1.00 96.00 108 GLY A N 1
ATOM 861 C CA . GLY A 1 108 ? -6.957 -2.129 15.536 1.00 96.00 108 GLY A CA 1
ATOM 862 C C . GLY A 1 108 ? -6.608 -0.799 14.877 1.00 96.00 108 GLY A C 1
ATOM 863 O O . GLY A 1 108 ? -6.030 0.067 15.534 1.00 96.00 108 GLY A O 1
ATOM 864 N N . ILE A 1 109 ? -7.062 -0.578 13.636 1.00 98.00 109 ILE A N 1
ATOM 865 C CA . ILE A 1 109 ? -6.912 0.715 12.946 1.00 98.00 109 ILE A CA 1
ATOM 866 C C . ILE A 1 109 ? -7.534 1.839 13.788 1.00 98.00 109 ILE A C 1
ATOM 868 O O . ILE A 1 109 ? -6.877 2.851 14.034 1.00 98.00 109 ILE A O 1
ATOM 872 N N . CYS A 1 110 ? -8.755 1.649 14.303 1.00 97.56 110 CYS A N 1
ATOM 873 C CA . CYS A 1 110 ? -9.429 2.649 15.139 1.00 97.56 110 CYS A CA 1
ATOM 874 C C . CYS A 1 110 ? -8.682 2.963 16.439 1.00 97.56 110 CYS A C 1
ATOM 876 O O . CYS A 1 110 ? -8.567 4.130 16.803 1.00 97.56 110 CYS A O 1
ATOM 878 N N . ARG A 1 111 ? -8.155 1.948 17.136 1.00 94.62 111 ARG A N 1
ATOM 879 C CA . ARG A 1 111 ? -7.349 2.147 18.354 1.00 94.62 111 ARG A CA 1
ATOM 880 C C . ARG A 1 111 ? -6.013 2.826 18.070 1.00 94.62 111 ARG A C 1
ATOM 882 O O . ARG A 1 111 ? -5.486 3.504 18.947 1.00 94.62 111 ARG A O 1
ATOM 889 N N . SER A 1 112 ? -5.471 2.640 16.869 1.00 93.19 112 SER A N 1
ATOM 890 C CA . SER A 1 112 ? -4.175 3.196 16.487 1.00 93.19 112 SER A CA 1
ATOM 891 C C . SER A 1 112 ? -4.208 4.690 16.153 1.00 93.19 112 SER A C 1
ATOM 893 O O . SER A 1 112 ? -3.145 5.281 15.986 1.00 93.19 112 SER A O 1
ATOM 895 N N . TRP A 1 113 ? -5.391 5.308 16.066 1.00 95.25 113 TRP A N 1
ATOM 896 C CA . TRP A 1 113 ? -5.569 6.691 15.623 1.00 95.25 113 TRP A CA 1
ATOM 897 C C . TRP A 1 113 ? -6.154 7.581 16.716 1.00 95.25 113 TRP A C 1
ATOM 899 O O . TRP A 1 113 ? -7.189 7.265 17.307 1.00 95.25 113 TRP A O 1
ATOM 909 N N . LYS A 1 114 ? -5.510 8.724 16.959 1.00 92.44 114 LYS A N 1
ATOM 910 C CA . LYS A 1 114 ? -5.972 9.732 17.913 1.00 92.44 114 LYS A CA 1
ATOM 911 C C . LYS A 1 114 ? -5.440 11.112 17.528 1.00 92.44 114 LYS A C 1
ATOM 913 O O . LYS A 1 114 ? -4.276 11.239 17.169 1.00 92.44 114 LYS A O 1
ATOM 918 N N . ASP A 1 115 ? -6.283 12.139 17.622 1.00 88.81 115 ASP A N 1
ATOM 919 C CA . ASP A 1 115 ? -5.895 13.551 17.466 1.00 88.81 115 ASP A CA 1
ATOM 920 C C . ASP A 1 115 ? -5.084 13.844 16.178 1.00 88.81 115 ASP A C 1
ATOM 922 O O . ASP A 1 115 ? -4.094 14.568 16.194 1.00 88.81 115 ASP A O 1
ATOM 926 N N . ASN A 1 116 ? -5.517 13.284 15.040 1.00 88.00 116 ASN A N 1
ATOM 927 C CA . ASN A 1 116 ? -4.865 13.396 13.720 1.00 88.00 116 ASN A CA 1
ATOM 928 C C . ASN A 1 116 ? -3.474 12.744 13.594 1.00 88.00 116 ASN A C 1
ATOM 930 O O . ASN A 1 116 ? -2.714 13.079 12.680 1.00 88.00 116 ASN A O 1
ATOM 934 N N . ALA A 1 117 ? -3.142 11.808 14.480 1.00 91.75 117 ALA A N 1
ATOM 935 C CA . ALA A 1 117 ? -1.889 11.072 14.446 1.00 91.75 117 ALA A CA 1
ATOM 936 C C . ALA A 1 117 ? -2.089 9.591 14.780 1.00 91.75 117 ALA A C 1
ATOM 938 O O . ALA A 1 117 ? -3.066 9.186 15.418 1.00 91.75 117 ALA A O 1
ATOM 939 N N . PHE A 1 118 ? -1.110 8.778 14.384 1.00 92.06 118 PHE A N 1
ATOM 940 C CA . PHE A 1 118 ? -0.992 7.428 14.916 1.00 92.06 118 PHE A CA 1
ATOM 941 C C . PHE A 1 118 ? -0.407 7.466 16.331 1.00 92.06 118 PHE A C 1
ATOM 943 O O . PHE A 1 118 ? 0.514 8.232 16.616 1.00 92.06 118 PHE A O 1
ATOM 950 N N . VAL A 1 119 ? -0.933 6.622 17.219 1.00 88.88 119 VAL A N 1
ATOM 951 C CA . VAL A 1 119 ? -0.494 6.536 18.626 1.00 88.88 119 VAL A CA 1
ATOM 952 C C . VAL A 1 119 ? 0.838 5.797 18.789 1.00 88.88 119 VAL A C 1
ATOM 954 O O . VAL A 1 119 ? 1.476 5.907 19.834 1.00 88.88 119 VAL A O 1
ATOM 957 N N . LEU A 1 120 ? 1.274 5.081 17.748 1.00 86.81 120 LEU A N 1
ATOM 958 C CA . LEU A 1 120 ? 2.556 4.383 17.660 1.00 86.81 120 LEU A CA 1
ATOM 959 C C . LEU A 1 120 ? 3.466 5.042 16.608 1.00 86.81 120 LEU A C 1
ATOM 961 O O . LEU A 1 120 ? 2.952 5.658 15.670 1.00 86.81 120 LEU A O 1
ATOM 965 N N . PRO A 1 121 ? 4.803 4.900 16.722 1.00 88.31 121 PRO A N 1
ATOM 966 C CA . PRO A 1 121 ? 5.741 5.264 15.660 1.00 88.31 121 PRO A CA 1
ATOM 967 C C . PRO A 1 121 ? 5.355 4.603 14.328 1.00 88.31 121 PRO A C 1
ATOM 969 O O . PRO A 1 121 ? 5.492 3.396 14.161 1.00 88.31 121 PRO A O 1
ATOM 972 N N . CYS A 1 122 ? 4.845 5.407 13.400 1.00 89.06 122 CYS A N 1
ATOM 973 C CA . CYS A 1 122 ? 4.311 4.964 12.117 1.00 89.06 122 CYS A CA 1
ATOM 974 C C . CYS A 1 122 ? 5.445 4.915 11.098 1.00 89.06 122 CYS A C 1
ATOM 976 O O . CYS A 1 122 ? 6.053 5.955 10.837 1.00 89.06 122 CYS A O 1
ATOM 978 N N . TYR A 1 123 ? 5.730 3.737 10.550 1.00 91.56 123 TYR A N 1
ATOM 979 C CA . TYR A 1 123 ? 6.680 3.584 9.454 1.00 91.56 123 TYR A CA 1
ATOM 980 C C . TYR A 1 123 ? 5.974 3.621 8.099 1.00 91.56 123 TYR A C 1
ATOM 982 O O . TYR A 1 123 ? 4.805 3.248 7.991 1.00 91.56 123 TYR A O 1
ATOM 990 N N . ASP A 1 124 ? 6.665 4.110 7.069 1.00 92.81 124 ASP A N 1
ATOM 991 C CA . ASP A 1 124 ? 6.173 4.016 5.696 1.00 92.81 124 ASP A CA 1
ATOM 992 C C . ASP A 1 124 ? 6.257 2.581 5.167 1.00 92.81 124 ASP A C 1
ATOM 994 O O . ASP A 1 124 ? 6.911 1.721 5.754 1.00 92.81 124 ASP A O 1
ATOM 998 N N . LEU A 1 125 ? 5.608 2.322 4.029 1.00 95.00 125 LEU A N 1
ATOM 999 C CA . LEU A 1 125 ? 5.605 1.004 3.381 1.00 95.00 125 LEU A CA 1
ATOM 1000 C C . LEU A 1 125 ? 7.005 0.498 2.987 1.00 95.00 125 LEU A C 1
ATOM 1002 O O . LEU A 1 125 ? 7.172 -0.678 2.685 1.00 95.00 125 LEU A O 1
ATOM 1006 N N . TRP A 1 126 ? 7.994 1.395 2.950 1.00 92.56 126 TRP A N 1
ATOM 1007 C CA . TRP A 1 126 ? 9.387 1.087 2.647 1.00 92.56 126 TRP A CA 1
ATOM 1008 C C . TRP A 1 126 ? 10.220 0.761 3.889 1.00 92.56 126 TRP A C 1
ATOM 1010 O O . TRP A 1 126 ? 11.402 0.475 3.733 1.00 92.56 126 TRP A O 1
ATOM 1020 N N . GLU A 1 127 ? 9.621 0.801 5.087 1.00 88.06 127 GLU A N 1
ATOM 1021 C CA . GLU A 1 127 ? 10.259 0.480 6.375 1.00 88.06 127 GLU A CA 1
ATOM 1022 C C . GLU A 1 127 ? 11.442 1.401 6.738 1.00 88.06 127 GLU A C 1
ATOM 1024 O O . GLU A 1 127 ? 12.314 1.051 7.537 1.00 88.06 127 GLU A O 1
ATOM 1029 N N . GLU A 1 128 ? 11.486 2.605 6.160 1.00 83.12 128 GLU A N 1
ATOM 1030 C CA . GLU A 1 128 ? 12.650 3.500 6.225 1.00 83.12 128 GLU A CA 1
ATOM 1031 C C . GLU A 1 128 ? 12.346 4.803 6.953 1.00 83.12 128 GLU A C 1
ATOM 1033 O O . GLU A 1 128 ? 13.187 5.345 7.680 1.00 83.12 128 GLU A O 1
ATOM 1038 N N . ARG A 1 129 ? 11.149 5.353 6.737 1.00 86.38 129 ARG A N 1
ATOM 1039 C CA . ARG A 1 129 ? 10.744 6.623 7.336 1.00 86.38 129 ARG A CA 1
ATOM 1040 C C . ARG A 1 129 ? 9.843 6.346 8.509 1.00 86.38 129 ARG A C 1
ATOM 1042 O O . ARG A 1 129 ? 8.925 5.556 8.396 1.00 86.38 129 ARG A O 1
ATOM 1049 N N . CYS A 1 130 ? 10.061 7.082 9.593 1.00 88.00 130 CYS A N 1
ATOM 1050 C CA . CYS A 1 130 ? 9.204 7.031 10.764 1.00 88.00 130 CYS A CA 1
ATOM 1051 C C . CYS A 1 130 ? 8.582 8.404 11.053 1.00 88.00 130 CYS A C 1
ATOM 1053 O O . CYS A 1 130 ? 9.253 9.451 11.023 1.00 88.00 130 CYS A O 1
ATOM 1055 N N . VAL A 1 131 ? 7.290 8.418 11.365 1.00 88.38 131 VAL A N 1
ATOM 1056 C CA . VAL A 1 131 ? 6.602 9.544 11.994 1.00 88.38 131 VAL A CA 1
ATOM 1057 C C . VAL A 1 131 ? 6.260 9.170 13.431 1.00 88.38 131 VAL A C 1
ATOM 1059 O O . VAL A 1 131 ? 5.494 8.247 13.691 1.00 88.38 131 VAL A O 1
ATOM 1062 N N . LEU A 1 132 ? 6.838 9.910 14.379 1.00 86.88 132 LEU A N 1
ATOM 1063 C CA . LEU A 1 132 ? 6.537 9.750 15.797 1.00 86.88 132 LEU A CA 1
ATOM 1064 C C . LEU A 1 132 ? 5.173 10.378 16.130 1.00 86.88 132 LEU A C 1
ATOM 1066 O O . LEU A 1 132 ? 4.846 11.412 15.541 1.00 86.88 132 LEU A O 1
ATOM 1070 N N . PRO A 1 133 ? 4.437 9.859 17.131 1.00 85.12 133 PRO A N 1
ATOM 1071 C CA . PRO A 1 133 ? 3.145 10.421 17.541 1.00 85.12 133 PRO A CA 1
ATOM 1072 C C . PRO A 1 133 ? 3.203 11.928 17.841 1.00 85.12 133 PRO A C 1
ATOM 1074 O O . PRO A 1 133 ? 2.354 12.696 17.398 1.00 85.12 133 PRO A O 1
ATOM 1077 N N . GLY A 1 134 ? 4.273 12.388 18.502 1.00 84.00 134 GLY A N 1
ATOM 1078 C CA . GLY A 1 134 ? 4.481 13.807 18.825 1.00 84.00 134 GLY A CA 1
ATOM 1079 C C . GLY A 1 134 ? 4.782 14.721 17.628 1.00 84.00 134 GLY A C 1
ATOM 1080 O O . GLY A 1 134 ? 4.964 15.920 17.815 1.00 84.00 134 GLY A O 1
ATOM 1081 N N . HIS A 1 135 ? 4.884 14.184 16.409 1.00 86.56 135 HIS A N 1
ATOM 1082 C CA . HIS A 1 135 ? 5.021 14.975 15.181 1.00 86.56 135 HIS A CA 1
ATOM 1083 C C . HIS A 1 135 ? 3.669 15.321 14.541 1.00 86.56 135 HIS A C 1
ATOM 1085 O O . HIS A 1 135 ? 3.666 16.028 13.528 1.00 86.56 135 HIS A O 1
ATOM 1091 N N . GLU A 1 136 ? 2.556 14.823 15.104 1.00 85.31 136 GLU A N 1
ATOM 1092 C CA . GLU A 1 136 ? 1.189 15.071 14.626 1.00 85.31 136 GLU A CA 1
ATOM 1093 C C . GLU A 1 136 ? 1.078 14.880 13.102 1.00 85.31 136 GLU A C 1
ATOM 1095 O O . GLU A 1 136 ? 0.764 15.802 12.342 1.00 85.31 136 GLU A O 1
ATOM 1100 N N . GLY A 1 137 ? 1.480 13.697 12.634 1.00 90.62 137 GLY A N 1
ATOM 1101 C CA . GLY A 1 137 ? 1.676 13.421 11.218 1.00 90.62 137 GLY A CA 1
ATOM 1102 C C . GLY A 1 137 ? 1.510 11.952 10.850 1.00 90.62 137 GLY A C 1
ATOM 1103 O O . GLY A 1 137 ? 1.305 11.094 11.706 1.00 90.62 137 GLY A O 1
ATOM 1104 N N . PHE A 1 138 ? 1.631 11.670 9.556 1.00 95.62 138 PHE A N 1
ATOM 1105 C CA . PHE A 1 138 ? 1.423 10.349 8.965 1.00 95.62 138 PHE A CA 1
ATOM 1106 C C . PHE A 1 138 ? 2.053 10.261 7.568 1.00 95.62 138 PHE A C 1
ATOM 1108 O O . PHE A 1 138 ? 2.326 11.274 6.914 1.00 95.62 138 PHE A O 1
ATOM 1115 N N . HIS A 1 139 ? 2.254 9.037 7.086 1.00 97.25 139 HIS A N 1
ATOM 1116 C CA . HIS A 1 139 ? 2.569 8.771 5.685 1.00 97.25 139 HIS A CA 1
ATOM 1117 C C . HIS A 1 139 ? 1.280 8.767 4.858 1.00 97.25 139 HIS A C 1
ATOM 1119 O O . HIS A 1 139 ? 0.295 8.132 5.238 1.00 97.25 139 HIS A O 1
ATOM 1125 N N . THR A 1 140 ? 1.264 9.493 3.737 1.00 97.62 140 THR A N 1
ATOM 1126 C CA . THR A 1 140 ? 0.024 9.713 2.969 1.00 97.62 140 THR A CA 1
ATOM 1127 C C . THR A 1 140 ? -0.516 8.415 2.371 1.00 97.62 140 THR A C 1
ATOM 1129 O O . THR A 1 140 ? -1.724 8.188 2.406 1.00 97.62 140 THR A O 1
ATOM 1132 N N . TYR A 1 141 ? 0.374 7.539 1.891 1.00 98.50 141 TYR A N 1
ATOM 1133 C CA . TYR A 1 141 ? 0.008 6.188 1.455 1.00 98.50 141 TYR A CA 1
ATOM 1134 C C . TYR A 1 141 ? -0.673 5.403 2.583 1.00 98.50 141 TYR A C 1
ATOM 1136 O O . TYR A 1 141 ? -1.768 4.872 2.397 1.00 98.50 141 TYR A O 1
ATOM 1144 N N . SER A 1 142 ? -0.069 5.383 3.776 1.00 98.19 142 SER A N 1
ATOM 1145 C CA . SER A 1 142 ? -0.583 4.559 4.867 1.00 98.19 142 SER A CA 1
ATOM 1146 C C . SER A 1 142 ? -1.918 5.045 5.418 1.00 98.19 142 SER A C 1
ATOM 1148 O O . SER A 1 142 ? -2.800 4.231 5.704 1.00 98.19 142 SER A O 1
ATOM 1150 N N . LEU A 1 143 ? -2.122 6.365 5.477 1.00 98.56 143 LEU A N 1
ATOM 1151 C CA . LEU A 1 143 ? -3.426 6.938 5.806 1.00 98.56 143 LEU A CA 1
ATOM 1152 C C . LEU A 1 143 ? -4.495 6.527 4.778 1.00 98.56 143 LEU A C 1
ATOM 1154 O O . LEU A 1 143 ? -5.595 6.135 5.164 1.00 98.56 143 LEU A O 1
ATOM 1158 N N . ALA A 1 144 ? -4.171 6.565 3.482 1.00 98.69 144 ALA A N 1
ATOM 1159 C CA . ALA A 1 144 ? -5.096 6.184 2.416 1.00 98.69 144 ALA A CA 1
ATOM 1160 C C . ALA A 1 144 ? -5.535 4.718 2.505 1.00 98.69 144 ALA A C 1
ATOM 1162 O O . ALA A 1 144 ? -6.728 4.428 2.390 1.00 98.69 144 ALA A O 1
ATOM 1163 N N . MET A 1 145 ? -4.597 3.803 2.775 1.00 98.81 145 MET A N 1
ATOM 1164 C CA . MET A 1 145 ? -4.916 2.388 2.986 1.00 98.81 145 MET A CA 1
ATOM 1165 C C . MET A 1 145 ? -5.830 2.185 4.197 1.00 98.81 145 MET A C 1
ATOM 1167 O O . MET A 1 145 ? -6.785 1.417 4.112 1.00 98.81 145 MET A O 1
ATOM 1171 N N . CYS A 1 146 ? -5.603 2.904 5.302 1.00 98.81 146 CYS A N 1
ATOM 1172 C CA . CYS A 1 146 ? -6.476 2.832 6.479 1.00 98.81 146 CYS A CA 1
ATOM 1173 C C . CYS A 1 146 ? -7.892 3.342 6.188 1.00 98.81 146 CYS A C 1
ATOM 1175 O O . CYS A 1 146 ? -8.868 2.699 6.573 1.00 98.81 146 CYS A O 1
ATOM 1177 N N . ILE A 1 147 ? -8.015 4.472 5.480 1.00 98.88 147 ILE A N 1
ATOM 1178 C CA . ILE A 1 147 ? -9.312 5.032 5.073 1.00 98.88 147 ILE A CA 1
ATOM 1179 C C . ILE A 1 147 ? -10.078 4.021 4.218 1.00 98.88 147 ILE A C 1
ATOM 1181 O O . ILE A 1 147 ? -11.244 3.740 4.498 1.00 98.88 147 ILE A O 1
ATOM 1185 N N . ALA A 1 148 ? -9.432 3.481 3.183 1.00 98.88 148 ALA A N 1
ATOM 1186 C CA . ALA A 1 148 ? -10.046 2.524 2.271 1.00 98.88 148 ALA A CA 1
ATOM 1187 C C . ALA A 1 148 ? -10.389 1.199 2.965 1.00 98.88 148 ALA A C 1
ATOM 1189 O O . ALA A 1 148 ? -11.488 0.683 2.780 1.00 98.88 148 ALA A O 1
ATOM 1190 N N . GLY A 1 149 ? -9.513 0.700 3.838 1.00 98.81 149 GLY A N 1
ATOM 1191 C CA . GLY A 1 149 ? -9.776 -0.489 4.643 1.00 98.81 149 GLY A CA 1
ATOM 1192 C C . GLY A 1 149 ? -10.975 -0.319 5.578 1.00 98.81 149 GLY A C 1
ATOM 1193 O O . GLY A 1 149 ? -11.846 -1.184 5.621 1.00 98.81 149 GLY A O 1
ATOM 1194 N N . LEU A 1 150 ? -11.089 0.817 6.279 1.00 98.88 150 LEU A N 1
ATOM 1195 C CA . LEU A 1 150 ? -12.260 1.095 7.121 1.00 98.88 150 LEU A CA 1
ATOM 1196 C C . LEU A 1 150 ? -13.545 1.237 6.297 1.00 98.88 150 LEU A C 1
ATOM 1198 O O . LEU A 1 150 ? -14.589 0.755 6.731 1.00 98.88 150 LEU A O 1
ATOM 1202 N N . ARG A 1 151 ? -13.486 1.856 5.108 1.00 98.88 151 ARG A N 1
ATOM 1203 C CA . ARG A 1 151 ? -14.629 1.898 4.177 1.00 98.88 151 ARG A CA 1
ATOM 1204 C C . ARG A 1 151 ? -15.065 0.487 3.778 1.00 98.88 151 ARG A C 1
ATOM 1206 O O . ARG A 1 151 ? -16.247 0.183 3.891 1.00 98.88 151 ARG A O 1
ATOM 1213 N N . ALA A 1 152 ? -14.115 -0.375 3.418 1.00 98.81 152 ALA A N 1
ATOM 1214 C CA . ALA A 1 152 ? -14.378 -1.771 3.086 1.00 98.81 152 ALA A CA 1
ATOM 1215 C C . ALA A 1 152 ? -14.994 -2.542 4.269 1.00 98.81 152 ALA A C 1
ATOM 1217 O O . ALA A 1 152 ? -15.978 -3.251 4.095 1.00 98.81 152 ALA A O 1
ATOM 1218 N N . ALA A 1 153 ? -14.484 -2.366 5.492 1.00 98.81 153 ALA A N 1
ATOM 1219 C CA . ALA A 1 153 ? -15.059 -2.998 6.683 1.00 98.81 153 ALA A CA 1
ATOM 1220 C C . ALA A 1 153 ? -16.504 -2.544 6.958 1.00 98.81 153 ALA A C 1
ATOM 1222 O O . ALA A 1 153 ? -17.352 -3.364 7.307 1.00 98.81 153 ALA A O 1
ATOM 1223 N N . ILE A 1 154 ? -16.794 -1.250 6.775 1.00 98.75 154 ILE A N 1
ATOM 1224 C CA . ILE A 1 154 ? -18.147 -0.691 6.917 1.00 98.75 154 ILE A CA 1
ATOM 1225 C C . ILE A 1 154 ? -19.095 -1.248 5.848 1.00 98.75 154 ILE A C 1
ATOM 1227 O O . ILE A 1 154 ? -20.260 -1.490 6.149 1.00 98.75 154 ILE A O 1
ATOM 1231 N N . GLU A 1 155 ? -18.620 -1.438 4.617 1.00 98.44 155 GLU A N 1
ATOM 1232 C CA . GLU A 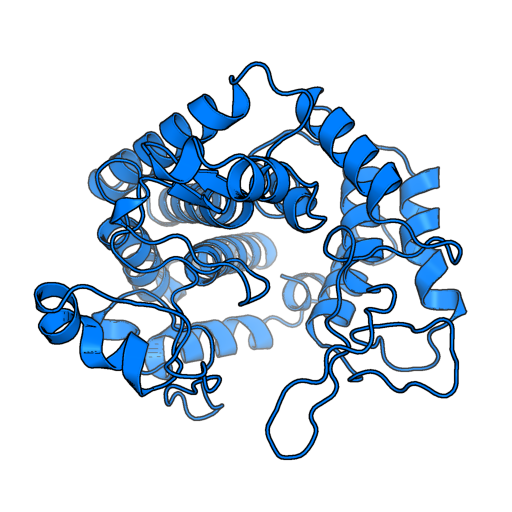1 155 ? -19.399 -2.055 3.538 1.00 98.44 155 GLU A CA 1
ATOM 1233 C C . GLU A 1 155 ? -19.691 -3.533 3.832 1.00 98.44 155 GLU A C 1
ATOM 1235 O O . GLU A 1 155 ? -20.834 -3.962 3.711 1.00 98.44 155 GLU A O 1
ATOM 1240 N N . MET A 1 156 ? -18.685 -4.286 4.288 1.00 98.50 156 MET A N 1
ATOM 1241 C CA . MET A 1 156 ? -18.790 -5.724 4.552 1.00 98.50 156 MET A CA 1
ATOM 1242 C C . MET A 1 156 ? -19.649 -6.070 5.778 1.00 98.50 156 MET A C 1
ATOM 1244 O O . MET A 1 156 ? -20.451 -6.995 5.714 1.00 98.50 156 MET A O 1
ATOM 1248 N N . LEU A 1 157 ? -19.474 -5.365 6.904 1.00 98.31 157 LEU A N 1
ATOM 1249 C CA . LEU A 1 157 ? -20.102 -5.712 8.195 1.00 98.31 157 LEU A CA 1
ATOM 1250 C C . LEU A 1 157 ? -21.074 -4.648 8.726 1.00 98.31 157 LEU A C 1
ATOM 1252 O O . LEU A 1 157 ? -21.621 -4.778 9.824 1.00 98.31 157 LEU A O 1
ATOM 1256 N N . GLY A 1 158 ? -21.284 -3.570 7.975 1.00 97.56 158 GLY A N 1
ATOM 1257 C CA . GLY A 1 158 ? -22.173 -2.485 8.358 1.00 97.56 158 GLY A CA 1
ATOM 1258 C C . GLY A 1 158 ? -21.538 -1.414 9.251 1.00 97.56 158 GLY A C 1
ATOM 1259 O O . GLY A 1 158 ? -20.369 -1.427 9.647 1.00 97.56 158 GLY A O 1
ATOM 1260 N N . LYS A 1 159 ? -22.354 -0.403 9.557 1.00 96.12 159 LYS A N 1
ATOM 1261 C CA . LYS A 1 159 ? -21.927 0.829 10.227 1.00 96.12 159 LYS A CA 1
ATOM 1262 C C . LYS A 1 159 ? -21.729 0.617 11.728 1.00 96.12 159 LYS A C 1
ATOM 1264 O O . LYS A 1 159 ? -22.695 0.488 12.474 1.00 96.12 159 LYS A O 1
ATOM 1269 N N . LYS A 1 160 ? -20.483 0.730 12.197 1.00 97.81 160 LYS A N 1
ATOM 1270 C CA . LYS A 1 160 ? -20.159 0.864 13.629 1.00 97.81 160 LYS A CA 1
ATOM 1271 C C . LYS A 1 160 ? -19.729 2.295 13.940 1.00 97.81 160 LYS A C 1
ATOM 1273 O O . LYS A 1 160 ? -18.915 2.871 13.219 1.00 97.81 160 LYS A O 1
ATOM 1278 N N . ARG A 1 161 ? -20.236 2.875 15.039 1.00 98.06 161 ARG A N 1
ATOM 1279 C CA . ARG A 1 161 ? -19.974 4.282 15.419 1.00 98.06 161 ARG A CA 1
ATOM 1280 C C . ARG A 1 161 ? -18.479 4.615 15.464 1.00 98.06 161 ARG A C 1
ATOM 1282 O O . ARG A 1 161 ? -18.081 5.658 14.955 1.00 98.06 161 ARG A O 1
ATOM 1289 N N . LYS A 1 162 ? -17.663 3.729 16.047 1.00 97.94 162 LYS A N 1
ATOM 1290 C CA . LYS A 1 162 ? -16.198 3.886 16.110 1.00 97.94 162 LYS A CA 1
ATOM 1291 C C . LYS A 1 162 ? -15.556 3.933 14.721 1.00 97.94 162 LYS A C 1
ATOM 1293 O O . LYS A 1 162 ? -14.785 4.846 14.459 1.00 97.94 162 LYS A O 1
ATOM 1298 N N . TRP A 1 163 ? -15.936 3.025 13.822 1.00 98.62 163 TRP A N 1
ATOM 1299 C CA . TRP A 1 163 ? -15.367 2.938 12.476 1.00 98.62 163 TRP A CA 1
ATOM 1300 C C . TRP A 1 163 ? -15.717 4.169 11.650 1.00 98.62 163 TRP A C 1
ATOM 1302 O O . TRP A 1 163 ? -14.829 4.772 11.062 1.00 98.62 163 TRP A O 1
ATOM 1312 N N . LEU A 1 164 ? -16.984 4.597 11.676 1.00 98.69 164 LEU A N 1
ATOM 1313 C CA . LEU A 1 164 ? -17.420 5.822 11.000 1.00 98.69 164 LEU A CA 1
ATOM 1314 C C . LEU A 1 164 ? -16.678 7.057 11.517 1.00 98.69 164 LEU A C 1
ATOM 1316 O O . LEU A 1 164 ? -16.254 7.892 10.724 1.00 98.69 164 LEU A O 1
ATOM 1320 N N . LYS A 1 165 ? -16.504 7.166 12.841 1.00 98.56 165 LYS A N 1
ATOM 1321 C CA . LYS A 1 165 ? -15.780 8.282 13.455 1.00 98.56 165 LYS A CA 1
ATOM 1322 C C . LYS A 1 165 ? -14.322 8.315 12.989 1.00 98.56 165 LYS A C 1
ATOM 1324 O O . LYS A 1 165 ? -13.909 9.321 12.423 1.00 98.56 165 LYS A O 1
ATOM 1329 N N . THR A 1 166 ? -13.572 7.227 13.171 1.00 98.69 166 THR A N 1
ATOM 1330 C CA . THR A 1 166 ? -12.154 7.172 12.782 1.00 98.69 166 THR A CA 1
ATOM 1331 C C . THR A 1 166 ? -11.980 7.357 11.276 1.00 98.69 166 THR A C 1
ATOM 1333 O O . THR A 1 166 ? -11.127 8.129 10.848 1.00 98.69 166 THR A O 1
ATOM 1336 N N . GLN A 1 167 ? -12.803 6.696 10.457 1.00 98.69 167 GLN A N 1
ATOM 1337 C CA . GLN A 1 167 ? -12.745 6.825 9.001 1.00 98.69 167 GLN A CA 1
ATOM 1338 C C . GLN A 1 167 ? -12.971 8.278 8.565 1.00 98.69 167 GLN A C 1
ATOM 1340 O O . GLN A 1 167 ? -12.262 8.762 7.675 1.00 98.69 167 GLN A O 1
ATOM 1345 N N . LYS A 1 168 ? -13.916 8.986 9.200 1.00 98.62 168 LYS A N 1
ATOM 1346 C CA . LYS A 1 168 ? -14.158 10.407 8.943 1.00 98.62 168 LYS A CA 1
ATOM 1347 C C . LYS A 1 168 ? -12.967 11.264 9.370 1.00 98.62 168 LYS A C 1
ATOM 1349 O O . LYS A 1 168 ? -12.495 12.046 8.558 1.00 98.62 168 LYS A O 1
ATOM 1354 N N . GLU A 1 169 ? -12.449 11.089 10.584 1.00 98.44 169 GLU A N 1
ATOM 1355 C CA . GLU A 1 169 ? -11.288 11.845 11.086 1.00 98.44 169 GLU A CA 1
ATOM 1356 C C . GLU A 1 169 ? -10.058 11.675 10.183 1.00 98.44 169 GLU A C 1
ATOM 1358 O O . GLU A 1 169 ? -9.421 12.655 9.804 1.00 98.44 169 GLU A O 1
ATOM 1363 N N . MET A 1 170 ? -9.756 10.442 9.768 1.00 98.56 170 MET A N 1
ATOM 1364 C CA . MET A 1 170 ? -8.679 10.167 8.816 1.00 98.56 170 MET A CA 1
ATOM 1365 C C . MET A 1 170 ? -8.937 10.822 7.451 1.00 98.56 170 MET A C 1
ATOM 1367 O O . MET A 1 170 ? -8.014 11.357 6.840 1.00 98.56 170 MET A O 1
ATOM 1371 N N . SER A 1 171 ? -10.186 10.815 6.973 1.00 98.56 171 SER A N 1
ATOM 1372 C CA . SER A 1 171 ? -10.553 11.474 5.710 1.00 98.56 171 SER A CA 1
ATOM 1373 C C . SER A 1 171 ? -10.427 12.994 5.795 1.00 98.56 171 SER A C 1
ATOM 1375 O O . SER A 1 171 ? -9.936 13.605 4.851 1.00 98.56 171 SER A O 1
ATOM 1377 N N . ASP A 1 172 ? -10.816 13.598 6.919 1.00 97.88 172 ASP A N 1
ATOM 1378 C CA . ASP A 1 172 ? -10.656 15.031 7.174 1.00 97.88 172 ASP A CA 1
ATOM 1379 C C . ASP A 1 172 ? -9.155 15.398 7.212 1.00 97.88 172 ASP A C 1
ATOM 1381 O O . ASP A 1 172 ? -8.737 16.379 6.594 1.00 97.88 172 ASP A O 1
ATOM 1385 N N . ALA A 1 173 ? -8.317 14.567 7.848 1.00 96.94 173 ALA A N 1
ATOM 1386 C CA . ALA A 1 173 ? -6.862 14.740 7.861 1.00 96.94 173 ALA A CA 1
ATOM 1387 C C . ALA A 1 173 ? -6.245 14.623 6.454 1.00 96.94 173 ALA A C 1
ATOM 1389 O O . ALA A 1 173 ? -5.399 15.436 6.074 1.00 96.94 173 ALA A O 1
ATOM 1390 N N . PHE A 1 174 ? -6.693 13.657 5.644 1.00 97.38 174 PHE A N 1
ATOM 1391 C CA . PHE A 1 174 ? -6.290 13.566 4.241 1.00 97.38 174 PHE A CA 1
ATOM 1392 C C . PHE A 1 174 ? -6.750 14.794 3.443 1.00 97.38 174 PHE A C 1
ATOM 1394 O O . PHE A 1 174 ? -5.970 15.341 2.665 1.00 97.38 174 PHE A O 1
ATOM 1401 N N . ALA A 1 175 ? -7.979 15.272 3.660 1.00 96.94 175 ALA A N 1
ATOM 1402 C CA . ALA A 1 175 ? -8.522 16.451 2.990 1.00 96.94 175 ALA A CA 1
ATOM 1403 C C . ALA A 1 175 ? -7.735 17.729 3.323 1.00 96.94 175 ALA A C 1
ATOM 1405 O O . ALA A 1 175 ? -7.566 18.574 2.446 1.00 96.94 175 ALA A O 1
ATOM 1406 N N . GLU A 1 176 ? -7.193 17.862 4.537 1.00 93.88 176 GLU A N 1
ATOM 1407 C CA . GLU A 1 176 ? -6.278 18.952 4.908 1.00 93.88 176 GLU A CA 1
ATOM 1408 C C . GLU A 1 176 ? -4.983 18.902 4.076 1.00 93.88 176 GLU A C 1
ATOM 1410 O O . GLU A 1 176 ? -4.542 19.912 3.515 1.00 93.88 176 GLU A O 1
ATOM 1415 N N . VAL A 1 177 ? -4.389 17.711 3.940 1.00 92.12 177 VAL A N 1
ATOM 1416 C CA . VAL A 1 177 ? -3.180 17.498 3.127 1.00 92.12 177 VAL A CA 1
ATOM 1417 C C . VAL A 1 177 ? -3.458 17.767 1.654 1.00 92.12 177 VAL A C 1
ATOM 1419 O O . VAL A 1 177 ? -2.682 18.472 1.000 1.00 92.12 177 VAL A O 1
ATOM 1422 N N . TYR A 1 178 ? -4.572 17.237 1.151 1.00 95.12 178 TYR A N 1
ATOM 1423 C CA . TYR A 1 178 ? -5.015 17.421 -0.219 1.00 95.12 178 TYR A CA 1
ATOM 1424 C C . TYR A 1 178 ? -5.313 18.891 -0.498 1.00 95.12 178 TYR A C 1
ATOM 1426 O O . TYR A 1 178 ? -4.865 19.397 -1.511 1.00 95.12 178 TYR A O 1
ATOM 1434 N N . SER A 1 179 ? -6.002 19.618 0.379 1.00 92.38 179 SER A N 1
ATOM 1435 C CA . SER A 1 179 ? -6.420 21.009 0.123 1.00 92.38 179 SER A CA 1
ATOM 1436 C C . SER A 1 179 ? -5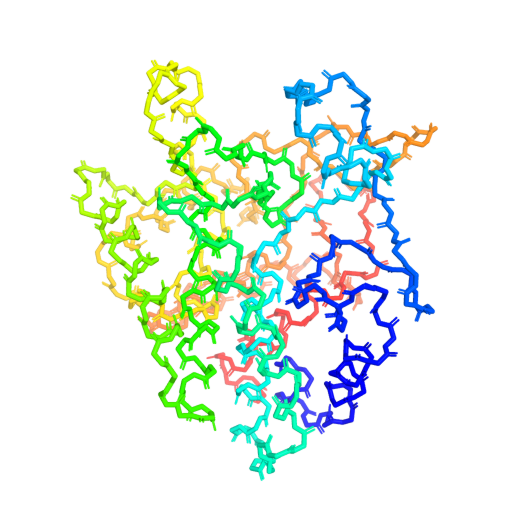.300 22.028 0.295 1.00 92.38 179 SER A C 1
ATOM 1438 O O . SER A 1 179 ? -5.433 23.179 -0.120 1.00 92.38 179 SER A O 1
ATOM 1440 N N . ALA A 1 180 ? -4.163 21.628 0.863 1.00 88.06 180 ALA A N 1
ATOM 1441 C CA . ALA A 1 180 ? -3.013 22.507 0.932 1.00 88.06 180 ALA A CA 1
ATOM 1442 C C . ALA A 1 180 ? -2.587 22.970 -0.475 1.00 88.06 180 ALA A C 1
ATOM 1444 O O . ALA A 1 180 ? -2.586 22.183 -1.427 1.00 88.06 180 ALA A O 1
ATOM 1445 N N . GLY A 1 181 ? -2.161 24.234 -0.595 1.00 80.31 181 GLY A N 1
ATOM 1446 C CA . GLY A 1 181 ? -1.740 24.893 -1.848 1.00 80.31 181 GLY A CA 1
ATOM 1447 C C . GLY A 1 181 ? -0.465 24.334 -2.504 1.00 80.31 181 GLY A C 1
ATOM 1448 O O . GLY A 1 181 ? 0.281 25.061 -3.155 1.00 80.31 181 GLY A O 1
ATOM 1449 N N . ARG A 1 182 ? -0.172 23.049 -2.296 1.00 85.69 182 ARG A N 1
ATOM 1450 C CA . ARG A 1 182 ? 0.934 22.296 -2.886 1.00 85.69 182 ARG A CA 1
ATOM 1451 C C . ARG A 1 182 ? 0.564 21.832 -4.295 1.00 85.69 182 ARG A C 1
ATOM 1453 O O . ARG A 1 182 ? -0.597 21.534 -4.581 1.00 85.69 182 ARG A O 1
ATOM 1460 N N . LYS A 1 183 ? 1.576 21.753 -5.165 1.00 88.56 183 LYS A N 1
ATOM 1461 C CA . LYS A 1 183 ? 1.423 21.303 -6.559 1.00 88.56 183 LYS A CA 1
ATOM 1462 C C . LYS A 1 183 ? 1.112 19.807 -6.661 1.00 88.56 183 LYS A C 1
ATOM 1464 O O . LYS A 1 183 ? 0.288 19.435 -7.488 1.00 88.56 183 LYS A O 1
ATOM 1469 N N . SER A 1 184 ? 1.746 18.997 -5.818 1.00 94.50 184 SER A N 1
ATOM 1470 C CA . SER A 1 184 ? 1.612 17.541 -5.736 1.00 94.50 184 SER A CA 1
ATOM 1471 C C . SER A 1 184 ? 1.325 17.100 -4.299 1.00 94.50 184 SER A C 1
ATOM 1473 O O . SER A 1 184 ? 1.459 17.879 -3.345 1.00 94.50 184 SER A O 1
ATOM 1475 N N . ILE A 1 185 ? 0.907 15.846 -4.156 1.00 96.75 185 ILE A N 1
ATOM 1476 C CA . ILE A 1 185 ? 0.619 15.221 -2.869 1.00 96.75 185 ILE A CA 1
ATOM 1477 C C . ILE A 1 185 ? 1.948 14.867 -2.188 1.00 96.75 185 ILE A C 1
ATOM 1479 O O . ILE A 1 185 ? 2.791 14.215 -2.805 1.00 96.75 185 ILE A O 1
ATOM 1483 N N . PRO A 1 186 ? 2.176 15.290 -0.932 1.00 95.88 186 PRO A N 1
ATOM 1484 C CA . PRO A 1 186 ? 3.394 14.934 -0.222 1.00 95.88 186 PRO A CA 1
ATOM 1485 C C . PRO A 1 186 ? 3.375 13.462 0.187 1.00 95.88 186 PRO A C 1
ATOM 1487 O O . PRO A 1 186 ? 2.336 12.936 0.592 1.00 95.88 186 PRO A O 1
ATOM 1490 N N . ARG A 1 187 ? 4.540 12.811 0.178 1.00 95.44 187 ARG A N 1
ATOM 1491 C CA . ARG A 1 187 ? 4.669 11.436 0.683 1.00 95.44 187 ARG A CA 1
ATOM 1492 C C . ARG A 1 187 ? 4.480 11.333 2.195 1.00 95.44 187 ARG A C 1
ATOM 1494 O O . ARG A 1 187 ? 4.109 10.284 2.714 1.00 95.44 187 ARG A O 1
ATOM 1501 N N . THR A 1 188 ? 4.754 12.407 2.933 1.00 95.38 188 THR A N 1
ATOM 1502 C CA . THR A 1 188 ? 4.613 12.451 4.394 1.00 95.38 188 THR A CA 1
ATOM 1503 C C . THR A 1 188 ? 4.059 13.800 4.831 1.00 95.38 188 THR A C 1
ATOM 1505 O O . THR A 1 188 ? 4.439 14.845 4.304 1.00 95.38 188 THR A O 1
ATOM 1508 N N . TYR A 1 189 ? 3.168 13.780 5.816 1.00 94.00 189 TYR A N 1
ATOM 1509 C CA . TYR A 1 189 ? 2.631 14.967 6.460 1.00 94.00 189 TYR A CA 1
ATOM 1510 C C . TYR A 1 189 ? 3.085 15.037 7.918 1.00 94.00 189 TYR A C 1
ATOM 1512 O O . TYR A 1 189 ? 3.114 14.020 8.606 1.00 94.00 189 TYR A O 1
ATOM 1520 N N . ARG A 1 190 ? 3.448 16.236 8.387 1.00 90.69 190 ARG A N 1
ATOM 1521 C CA . ARG A 1 190 ? 3.825 16.529 9.779 1.00 90.69 190 ARG A CA 1
ATOM 1522 C C . ARG A 1 190 ? 3.379 17.945 10.149 1.00 90.69 190 ARG A C 1
ATOM 1524 O O . ARG A 1 190 ? 3.381 18.827 9.283 1.00 90.69 190 ARG A O 1
ATOM 1531 N N . LYS A 1 191 ? 3.084 18.178 11.430 1.00 86.25 191 LYS A N 1
ATOM 1532 C CA . LYS A 1 191 ? 2.766 19.499 12.005 1.00 86.25 191 LYS A CA 1
ATOM 1533 C C . LYS A 1 191 ? 3.837 19.954 13.009 1.00 86.25 191 LYS A C 1
ATOM 1535 O O . LYS A 1 191 ? 4.871 19.316 13.189 1.00 86.25 191 LYS A O 1
ATOM 1540 N N . GLY A 1 192 ? 3.638 21.127 13.609 1.00 83.50 192 GLY A N 1
ATOM 1541 C CA . GLY A 1 192 ? 4.472 21.628 14.705 1.00 83.50 192 GLY A CA 1
ATOM 1542 C C . GLY A 1 192 ? 5.895 22.053 14.314 1.00 83.50 192 GLY A C 1
ATOM 1543 O O . GLY A 1 192 ? 6.181 22.430 13.175 1.00 83.50 192 GLY A O 1
ATOM 1544 N N . ALA A 1 193 ? 6.805 22.045 15.293 1.00 81.25 193 ALA A N 1
ATOM 1545 C CA . ALA A 1 193 ? 8.185 22.505 15.115 1.00 81.25 193 ALA A CA 1
ATOM 1546 C C . ALA A 1 193 ? 8.976 21.649 14.111 1.00 81.25 193 ALA A C 1
ATOM 1548 O O . ALA A 1 193 ? 9.771 22.190 13.340 1.00 81.25 193 ALA A O 1
ATOM 1549 N N . ILE A 1 194 ? 8.718 20.337 14.060 1.00 84.50 194 ILE A N 1
ATOM 1550 C CA . ILE A 1 194 ? 9.396 19.427 13.128 1.00 84.50 194 ILE A CA 1
ATOM 1551 C C . ILE A 1 194 ? 9.082 19.785 11.667 1.00 84.50 194 ILE A C 1
ATOM 1553 O O . ILE A 1 194 ? 9.978 19.774 10.826 1.00 84.50 194 ILE A O 1
ATOM 1557 N N . ALA A 1 195 ? 7.853 20.231 11.379 1.00 83.75 195 ALA A N 1
ATOM 1558 C CA . ALA A 1 195 ? 7.438 20.684 10.050 1.00 83.75 195 ALA A CA 1
ATOM 1559 C C . ALA A 1 195 ? 8.103 22.006 9.613 1.00 83.75 195 ALA A C 1
ATOM 1561 O O . ALA A 1 195 ? 8.129 22.329 8.422 1.00 83.75 195 ALA A O 1
ATOM 1562 N N . LYS A 1 196 ? 8.661 22.778 10.560 1.00 86.38 196 LYS A N 1
ATOM 1563 C CA . LYS A 1 196 ? 9.431 24.003 10.276 1.00 86.38 196 LYS A CA 1
ATOM 1564 C C . LYS A 1 196 ? 10.883 23.703 9.891 1.00 86.38 196 LYS A C 1
ATOM 1566 O O . LYS A 1 196 ? 11.546 24.567 9.314 1.00 86.38 196 LYS A O 1
ATOM 1571 N N . ASN A 1 197 ? 11.386 22.496 10.164 1.00 90.88 197 ASN A N 1
ATOM 1572 C CA . ASN A 1 197 ? 12.722 22.097 9.738 1.00 90.88 197 ASN A CA 1
ATOM 1573 C C . ASN A 1 197 ? 12.771 21.990 8.205 1.00 90.88 197 ASN A C 1
ATOM 1575 O O . ASN A 1 197 ? 12.104 21.150 7.601 1.00 90.88 197 ASN A O 1
ATOM 1579 N N . ARG A 1 198 ? 13.591 22.836 7.570 1.00 90.00 198 ARG A N 1
ATOM 1580 C CA . ARG A 1 198 ? 13.675 22.939 6.104 1.00 90.00 198 ARG A CA 1
ATOM 1581 C C . ARG A 1 198 ? 14.077 21.626 5.429 1.00 90.00 198 ARG A C 1
ATOM 1583 O O . ARG A 1 198 ? 13.497 21.295 4.401 1.00 90.00 198 ARG A O 1
ATOM 1590 N N . LYS A 1 199 ? 15.032 20.880 6.000 1.00 86.44 199 LYS A N 1
ATOM 1591 C CA . LYS A 1 199 ? 15.514 19.610 5.429 1.00 86.44 199 LYS A CA 1
ATOM 1592 C C . LYS A 1 199 ? 14.419 18.551 5.475 1.00 86.44 199 LYS A C 1
ATOM 1594 O O . LYS A 1 199 ? 14.170 17.892 4.473 1.00 86.44 199 LYS A O 1
ATOM 1599 N N . ILE A 1 200 ? 13.740 18.441 6.615 1.00 85.06 200 ILE A N 1
ATOM 1600 C CA . ILE A 1 200 ? 12.630 17.503 6.802 1.00 85.06 200 ILE A CA 1
ATOM 1601 C C . ILE A 1 200 ? 11.475 17.847 5.866 1.00 85.06 200 ILE A C 1
ATOM 1603 O O . ILE A 1 200 ? 11.018 16.990 5.121 1.00 85.06 200 ILE A O 1
ATOM 1607 N N . LYS A 1 201 ? 11.059 19.117 5.835 1.00 88.44 201 LYS A N 1
ATOM 1608 C CA . LYS A 1 201 ? 9.984 19.582 4.956 1.00 88.44 201 LYS A CA 1
ATOM 1609 C C . LYS A 1 201 ? 10.295 19.320 3.483 1.00 88.44 201 LYS A C 1
ATOM 1611 O O . LYS A 1 201 ? 9.425 18.850 2.764 1.00 88.44 201 LYS A O 1
ATOM 1616 N N . ALA A 1 202 ? 11.510 19.622 3.025 1.00 88.56 202 ALA A N 1
ATOM 1617 C CA . ALA A 1 202 ? 11.906 19.359 1.643 1.00 88.56 202 ALA A CA 1
ATOM 1618 C C . ALA A 1 202 ? 11.839 17.862 1.310 1.00 88.56 202 ALA A C 1
ATOM 1620 O O . ALA A 1 202 ? 11.421 17.482 0.222 1.00 88.56 202 ALA A O 1
ATOM 1621 N N . ASP A 1 203 ? 12.223 17.017 2.261 1.00 87.31 203 ASP A N 1
ATOM 1622 C CA . ASP A 1 203 ? 12.240 15.575 2.092 1.00 87.31 203 ASP A CA 1
ATOM 1623 C C . ASP A 1 203 ? 10.839 14.940 2.169 1.00 87.31 203 ASP A C 1
ATOM 1625 O O . ASP A 1 203 ? 10.548 14.026 1.405 1.00 87.31 203 ASP A O 1
ATOM 1629 N N . ASP A 1 204 ? 9.944 15.444 3.019 1.00 91.50 204 ASP A N 1
ATOM 1630 C CA . ASP A 1 204 ? 8.538 15.015 3.122 1.00 91.50 204 ASP A CA 1
ATOM 1631 C C . ASP A 1 204 ? 7.712 15.372 1.870 1.00 91.50 204 ASP A C 1
ATOM 1633 O O . ASP A 1 204 ? 6.709 14.722 1.572 1.00 91.50 204 ASP A O 1
ATOM 1637 N N . LEU A 1 205 ? 8.149 16.391 1.121 1.00 93.06 205 LEU A N 1
ATOM 1638 C CA . LEU A 1 205 ? 7.516 16.860 -0.115 1.00 93.06 205 LEU A CA 1
ATOM 1639 C C . LEU A 1 205 ? 7.997 16.136 -1.381 1.00 93.06 205 LEU A C 1
ATOM 1641 O O . LEU A 1 205 ? 7.439 16.383 -2.449 1.00 93.06 205 LEU A O 1
ATOM 1645 N N . LYS A 1 206 ? 9.029 15.287 -1.301 1.00 91.75 206 LYS A N 1
ATOM 1646 C CA . LYS A 1 206 ? 9.502 14.534 -2.472 1.00 91.75 206 LYS A CA 1
ATOM 1647 C C . LYS A 1 206 ? 8.413 13.576 -2.974 1.00 91.75 206 LYS A C 1
ATOM 1649 O O . LYS A 1 206 ? 7.715 12.990 -2.140 1.00 91.75 206 LYS A O 1
ATOM 1654 N N . PRO A 1 207 ? 8.285 13.385 -4.299 1.00 94.38 207 PRO A N 1
ATOM 1655 C CA . PRO A 1 207 ? 7.371 12.393 -4.843 1.00 94.38 207 PRO A CA 1
ATOM 1656 C C . PRO A 1 207 ? 7.820 10.989 -4.433 1.00 94.38 207 PRO A C 1
ATOM 1658 O O . PRO A 1 207 ? 9.003 10.660 -4.484 1.00 94.38 207 PRO A O 1
ATOM 1661 N N . ASP A 1 208 ? 6.864 10.160 -4.044 1.00 97.62 208 ASP A N 1
ATOM 1662 C CA . ASP A 1 208 ? 7.073 8.741 -3.778 1.00 97.62 208 ASP A CA 1
ATOM 1663 C C . ASP A 1 208 ? 6.158 7.949 -4.702 1.00 97.62 208 ASP A C 1
ATOM 1665 O O . ASP A 1 208 ? 4.974 8.269 -4.829 1.00 97.62 208 ASP A O 1
ATOM 1669 N N . THR A 1 209 ? 6.700 6.942 -5.377 1.00 98.62 209 THR A N 1
ATOM 1670 C CA . THR A 1 209 ? 5.950 6.166 -6.367 1.00 98.62 209 THR A CA 1
ATOM 1671 C C . THR A 1 209 ? 4.831 5.346 -5.713 1.00 98.62 209 THR A C 1
ATOM 1673 O O . THR A 1 209 ? 3.835 5.049 -6.368 1.00 98.62 209 THR A O 1
ATOM 1676 N N . SER A 1 210 ? 4.908 5.079 -4.400 1.00 98.12 210 SER A N 1
ATOM 1677 C CA . SER A 1 210 ? 3.801 4.486 -3.633 1.00 98.12 210 SER A CA 1
ATOM 1678 C C . SER A 1 210 ? 2.524 5.329 -3.640 1.00 98.12 210 SER A C 1
ATOM 1680 O O . SER A 1 210 ? 1.444 4.795 -3.408 1.00 98.12 210 SER A O 1
ATOM 1682 N N . LEU A 1 211 ? 2.592 6.629 -3.959 1.00 98.56 211 LEU A N 1
ATOM 1683 C CA . LEU A 1 211 ? 1.405 7.485 -4.058 1.00 98.56 211 LEU A CA 1
ATOM 1684 C C . LEU A 1 211 ? 0.465 7.084 -5.208 1.00 98.56 211 LEU A C 1
ATOM 1686 O O . LEU A 1 211 ? -0.690 7.501 -5.210 1.00 98.56 211 LEU A O 1
ATOM 1690 N N . LEU A 1 212 ? 0.886 6.212 -6.131 1.00 98.81 212 LEU A N 1
ATOM 1691 C CA . LEU A 1 212 ? -0.039 5.521 -7.044 1.00 98.81 212 LEU A CA 1
ATOM 1692 C C . LEU A 1 212 ? -1.108 4.711 -6.277 1.00 98.81 212 LEU A C 1
ATOM 1694 O O . LEU A 1 212 ? -2.234 4.551 -6.751 1.00 98.81 212 LEU A O 1
ATOM 1698 N N . GLY A 1 213 ? -0.788 4.310 -5.042 1.00 98.56 213 GLY A N 1
ATOM 1699 C CA . GLY A 1 213 ? -1.677 3.720 -4.043 1.00 98.56 213 GLY A CA 1
ATOM 1700 C C . GLY A 1 213 ? -2.946 4.505 -3.750 1.00 98.56 213 GLY A C 1
ATOM 1701 O O . GLY A 1 213 ? -3.962 3.902 -3.402 1.00 98.56 213 GLY A O 1
ATOM 1702 N N . LEU A 1 214 ? -2.915 5.831 -3.916 1.00 98.75 214 LEU A N 1
ATOM 1703 C CA . LEU A 1 214 ? -4.074 6.700 -3.692 1.00 98.75 214 LEU A CA 1
ATOM 1704 C C . LEU A 1 214 ? -5.182 6.470 -4.733 1.00 98.75 214 LEU A C 1
ATOM 1706 O O . LEU A 1 214 ? -6.350 6.709 -4.437 1.00 98.75 214 LEU A O 1
ATOM 1710 N N . VAL A 1 215 ? -4.814 5.966 -5.916 1.00 98.81 215 VAL A N 1
ATOM 1711 C CA . VAL A 1 215 ? -5.742 5.566 -6.983 1.00 98.81 215 VAL A CA 1
ATOM 1712 C C . VAL A 1 215 ? -6.042 4.073 -6.889 1.00 98.81 215 VAL A C 1
ATOM 1714 O O . VAL A 1 215 ? -7.196 3.680 -6.763 1.00 98.81 215 VAL A O 1
ATOM 1717 N N . TYR A 1 216 ? -5.013 3.224 -6.877 1.00 98.69 216 TYR A N 1
ATOM 1718 C CA . TYR A 1 216 ? -5.176 1.781 -6.702 1.00 98.69 216 TYR A CA 1
ATOM 1719 C C . TYR A 1 216 ? -4.141 1.258 -5.705 1.00 98.69 216 TYR A C 1
ATOM 1721 O O . TYR A 1 216 ? -2.959 1.496 -5.930 1.00 98.69 216 TYR A O 1
ATOM 1729 N N . PRO A 1 217 ? -4.523 0.517 -4.650 1.00 98.31 217 PRO A N 1
ATOM 1730 C CA . PRO A 1 217 ? -5.841 -0.093 -4.460 1.00 98.31 217 PRO A CA 1
ATOM 1731 C C . PRO A 1 217 ? -6.828 0.731 -3.620 1.00 98.31 217 PRO A C 1
ATOM 1733 O O . PRO A 1 217 ? -7.978 0.326 -3.500 1.00 98.31 217 PRO A O 1
ATOM 1736 N N . SER A 1 218 ? -6.422 1.856 -3.020 1.00 98.38 218 SER A N 1
ATOM 1737 C CA . SER A 1 218 ? -7.300 2.538 -2.052 1.00 98.38 218 SER A CA 1
ATOM 1738 C C . SER A 1 218 ? -8.511 3.238 -2.672 1.00 98.38 218 SER A C 1
ATOM 1740 O O . SER A 1 218 ? -9.515 3.411 -1.983 1.00 98.38 218 SER A O 1
ATOM 1742 N N . GLY A 1 219 ? -8.425 3.669 -3.937 1.00 98.25 219 GLY A N 1
ATOM 1743 C CA . GLY A 1 219 ? -9.510 4.380 -4.617 1.00 98.25 219 GLY A CA 1
ATOM 1744 C C . GLY A 1 219 ? -9.933 5.677 -3.926 1.00 98.25 219 GLY A C 1
ATOM 1745 O O . GLY A 1 219 ? -11.077 6.102 -4.075 1.00 98.25 219 GLY A O 1
ATOM 1746 N N . ILE A 1 220 ? -9.063 6.293 -3.114 1.00 97.75 220 ILE A N 1
ATOM 1747 C CA . ILE A 1 220 ? -9.417 7.539 -2.423 1.00 97.75 220 ILE A CA 1
ATOM 1748 C C . ILE A 1 220 ? -9.352 8.757 -3.345 1.00 97.75 220 ILE A C 1
ATOM 1750 O O . ILE A 1 220 ? -9.983 9.768 -3.040 1.00 97.75 220 ILE A O 1
ATOM 1754 N N . LEU A 1 221 ? -8.599 8.660 -4.442 1.00 98.25 221 LEU A N 1
ATOM 1755 C CA . LEU A 1 221 ? -8.552 9.642 -5.516 1.00 98.25 221 LEU A CA 1
ATOM 1756 C C . LEU A 1 221 ? -8.933 8.991 -6.841 1.00 98.25 221 LEU A C 1
ATOM 1758 O O . LEU A 1 221 ? -8.558 7.853 -7.124 1.00 98.25 221 LEU A O 1
ATOM 1762 N N . ASP A 1 222 ? -9.642 9.759 -7.661 1.00 98.12 222 ASP A N 1
ATOM 1763 C CA . ASP A 1 222 ? -9.925 9.396 -9.043 1.00 98.12 222 ASP A CA 1
ATOM 1764 C C . ASP A 1 222 ? -8.625 9.444 -9.880 1.00 98.12 222 ASP A C 1
ATOM 1766 O O . ASP A 1 222 ? -7.806 10.349 -9.676 1.00 98.12 222 ASP A O 1
ATOM 1770 N N . PRO A 1 223 ? -8.394 8.512 -10.825 1.00 97.50 223 PRO A N 1
ATOM 1771 C CA . PRO A 1 223 ? -7.227 8.556 -11.716 1.00 97.50 223 PRO A CA 1
ATOM 1772 C C . PRO A 1 223 ? -7.103 9.876 -12.501 1.00 97.50 223 PRO A C 1
ATOM 1774 O O . PRO A 1 223 ? -5.984 10.316 -12.791 1.00 97.50 223 PRO A O 1
ATOM 1777 N N . GLN A 1 224 ? -8.232 10.528 -12.804 1.00 97.50 224 GLN A N 1
ATOM 1778 C CA . GLN A 1 224 ? -8.312 11.808 -13.506 1.00 97.50 224 GLN A CA 1
ATOM 1779 C C . GLN A 1 224 ? -8.224 13.032 -12.582 1.00 97.50 224 GLN A C 1
ATOM 1781 O O . GLN A 1 224 ? -8.264 14.157 -13.084 1.00 97.50 224 GLN A O 1
ATOM 1786 N N . ASP A 1 225 ? -8.064 12.852 -11.267 1.00 98.06 225 ASP A N 1
ATOM 1787 C CA . ASP A 1 225 ? -7.876 13.954 -10.322 1.00 98.06 225 ASP A CA 1
ATOM 1788 C C . ASP A 1 225 ? -6.666 14.825 -10.709 1.00 98.06 225 ASP A C 1
ATOM 1790 O O . ASP A 1 225 ? -5.552 14.342 -10.927 1.00 98.06 225 ASP A O 1
ATOM 1794 N N . GLU A 1 226 ? -6.864 16.142 -10.770 1.00 96.69 226 GLU A N 1
ATOM 1795 C CA . GLU A 1 226 ? -5.845 17.077 -11.260 1.00 96.69 226 GLU A CA 1
ATOM 1796 C C . GLU A 1 226 ? -4.596 17.132 -10.369 1.00 96.69 226 GLU A C 1
ATOM 1798 O O . GLU A 1 226 ? -3.473 17.308 -10.857 1.00 96.69 226 GLU A O 1
ATOM 1803 N N . LYS A 1 227 ? -4.752 16.962 -9.052 1.0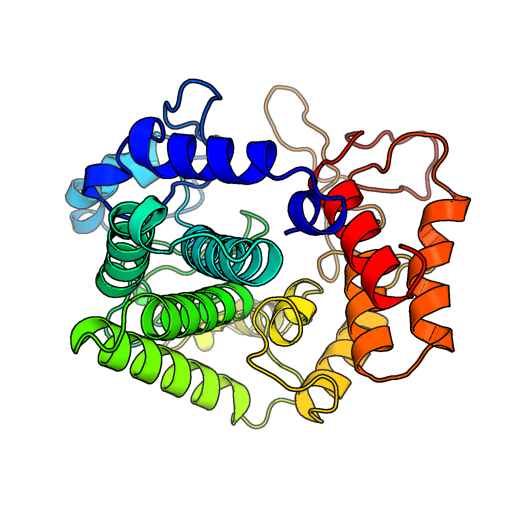0 97.31 227 LYS A N 1
ATOM 1804 C CA . LYS A 1 227 ? -3.617 16.924 -8.124 1.00 97.31 227 LYS A CA 1
ATOM 1805 C C . LYS A 1 227 ? -2.898 15.578 -8.194 1.00 97.31 227 LYS A C 1
ATOM 1807 O O . LYS A 1 227 ? -1.668 15.544 -8.084 1.00 97.31 227 LYS A O 1
ATOM 1812 N N . MET A 1 228 ? -3.623 14.493 -8.452 1.00 98.12 228 MET A N 1
ATOM 1813 C CA . MET A 1 228 ? -3.046 13.182 -8.721 1.00 98.12 228 MET A CA 1
ATOM 1814 C C . MET A 1 228 ? -2.245 13.179 -10.027 1.00 98.12 228 MET A C 1
ATOM 1816 O O . MET A 1 228 ? -1.081 12.786 -9.999 1.00 98.12 228 MET A O 1
ATOM 1820 N N . LYS A 1 229 ? -2.777 13.723 -11.132 1.00 98.12 229 LYS A N 1
ATOM 1821 C CA . LYS A 1 229 ? -2.034 13.886 -12.399 1.00 98.12 229 LYS A CA 1
ATOM 1822 C C . LYS A 1 229 ? -0.720 14.635 -12.193 1.00 98.12 229 LYS A C 1
ATOM 1824 O O . LYS A 1 229 ? 0.333 14.182 -12.633 1.00 98.12 229 LYS A O 1
ATOM 1829 N N . ARG A 1 230 ? -0.748 15.755 -11.459 1.00 97.81 230 ARG A N 1
ATOM 1830 C CA . ARG A 1 230 ? 0.470 16.507 -11.095 1.00 97.81 230 ARG A CA 1
ATOM 1831 C C . ARG A 1 230 ? 1.435 15.678 -10.252 1.00 97.81 230 ARG A C 1
ATOM 1833 O O . ARG A 1 230 ? 2.642 15.775 -10.441 1.00 97.81 230 ARG A O 1
ATOM 1840 N N . THR A 1 231 ? 0.919 14.858 -9.342 1.00 98.25 231 THR A N 1
ATOM 1841 C CA . THR A 1 231 ? 1.734 13.945 -8.528 1.00 98.25 231 THR A CA 1
ATOM 1842 C C . THR A 1 231 ? 2.414 12.886 -9.397 1.00 98.25 231 THR A C 1
ATOM 1844 O O . THR A 1 231 ? 3.616 12.686 -9.254 1.00 98.25 231 THR A O 1
ATOM 1847 N N . VAL A 1 232 ? 1.700 12.281 -10.352 1.00 98.56 232 VAL A N 1
ATOM 1848 C CA . VAL A 1 232 ? 2.277 11.328 -11.317 1.00 98.56 232 VAL A CA 1
ATOM 1849 C C . VAL A 1 232 ? 3.317 11.990 -12.218 1.00 98.56 232 VAL A C 1
ATOM 1851 O O . VAL A 1 232 ? 4.375 11.409 -12.446 1.00 98.56 232 VAL A O 1
ATOM 1854 N N . LEU A 1 233 ? 3.083 13.224 -12.673 1.00 98.12 233 LEU A N 1
ATOM 1855 C CA . LEU A 1 233 ? 4.078 13.978 -13.443 1.00 98.12 233 LEU A CA 1
ATOM 1856 C C . LEU A 1 233 ? 5.373 14.206 -12.648 1.00 98.12 233 LEU A C 1
ATOM 1858 O O . LEU A 1 233 ? 6.459 14.028 -13.195 1.00 98.12 233 LEU A O 1
ATOM 1862 N N . GLU A 1 234 ? 5.280 14.552 -11.360 1.00 98.00 234 GLU A N 1
ATOM 1863 C CA . GLU A 1 234 ? 6.463 14.692 -10.498 1.00 98.00 234 GLU A CA 1
ATOM 1864 C C . GLU A 1 234 ? 7.155 13.341 -10.240 1.00 98.00 234 GLU A C 1
ATOM 1866 O O . GLU A 1 234 ? 8.385 13.286 -10.259 1.00 98.00 234 GLU A O 1
ATOM 1871 N N . ILE A 1 235 ? 6.402 12.244 -10.076 1.00 98.44 235 ILE A N 1
ATOM 1872 C CA . ILE A 1 235 ? 6.963 10.883 -9.994 1.00 98.44 235 ILE A CA 1
ATOM 1873 C C . ILE A 1 235 ? 7.753 10.562 -11.266 1.00 98.44 235 ILE A C 1
ATOM 1875 O O . ILE A 1 235 ? 8.920 10.196 -11.179 1.00 98.44 235 ILE A O 1
ATOM 1879 N N . ILE A 1 236 ? 7.163 10.745 -12.451 1.00 98.06 236 ILE A N 1
ATOM 1880 C CA . ILE A 1 236 ? 7.838 10.463 -13.726 1.00 98.06 236 ILE A CA 1
ATOM 1881 C C . ILE A 1 236 ? 9.093 11.321 -13.864 1.00 98.06 236 ILE A C 1
ATOM 1883 O O . ILE A 1 236 ? 10.148 10.815 -14.233 1.00 98.06 236 ILE A O 1
ATOM 1887 N N . LYS A 1 237 ? 9.003 12.608 -13.530 1.00 97.44 237 LYS A N 1
ATOM 1888 C CA . LYS A 1 237 ? 10.126 13.537 -13.643 1.00 97.44 237 LYS A CA 1
ATOM 1889 C C . LYS A 1 237 ? 11.289 13.191 -12.714 1.00 97.44 237 LYS A C 1
ATOM 1891 O O . LYS A 1 237 ? 12.435 13.381 -13.106 1.00 97.44 237 LYS A O 1
ATOM 1896 N N . MET A 1 238 ? 11.015 12.766 -11.480 1.00 97.06 238 MET A N 1
ATOM 1897 C CA . MET A 1 238 ? 12.052 12.635 -10.448 1.00 97.06 238 MET A CA 1
ATOM 1898 C C . MET A 1 238 ? 12.469 11.193 -10.141 1.00 97.06 238 MET A C 1
ATOM 1900 O O . MET A 1 238 ? 13.555 10.998 -9.596 1.00 97.06 238 MET A O 1
ATOM 1904 N N . ASN A 1 239 ? 11.632 10.204 -10.465 1.00 97.56 239 ASN A N 1
ATOM 1905 C CA . ASN A 1 239 ? 11.854 8.799 -10.109 1.00 97.56 239 ASN A CA 1
ATOM 1906 C C . ASN A 1 239 ? 12.142 7.909 -11.327 1.00 97.56 239 ASN A C 1
ATOM 1908 O O . ASN A 1 239 ? 12.468 6.741 -11.135 1.00 97.56 239 ASN A O 1
ATOM 1912 N N . THR A 1 240 ? 12.034 8.413 -12.559 1.00 97.06 240 THR A N 1
ATOM 1913 C CA . THR A 1 240 ? 12.391 7.644 -13.765 1.00 97.06 240 THR A CA 1
ATOM 1914 C C . THR A 1 240 ? 13.903 7.670 -13.979 1.00 97.06 240 THR A C 1
ATOM 1916 O O . THR A 1 240 ? 14.499 8.743 -14.018 1.00 97.06 240 THR A O 1
ATOM 1919 N N . MET A 1 241 ? 14.521 6.496 -14.121 1.00 94.38 241 MET A N 1
ATOM 1920 C CA . MET A 1 241 ? 15.930 6.356 -14.516 1.00 94.38 241 MET A CA 1
ATOM 1921 C C . MET A 1 241 ? 16.097 6.471 -16.038 1.00 94.38 241 MET A C 1
ATOM 1923 O O . MET A 1 241 ? 15.117 6.379 -16.772 1.00 94.38 241 MET A O 1
ATOM 1927 N N . ASP A 1 242 ? 17.330 6.587 -16.535 1.00 90.12 242 ASP A N 1
ATOM 1928 C CA . ASP A 1 242 ? 17.615 6.678 -17.979 1.00 90.12 242 ASP A CA 1
ATOM 1929 C C . ASP A 1 242 ? 17.178 5.420 -18.749 1.00 90.12 242 ASP A C 1
ATOM 1931 O O . ASP A 1 242 ? 16.681 5.502 -19.873 1.00 90.12 242 ASP A O 1
ATOM 1935 N N . SER A 1 243 ? 17.247 4.245 -18.112 1.00 87.62 243 SER A N 1
ATOM 1936 C CA . SER A 1 243 ? 16.629 3.002 -18.612 1.00 87.62 243 SER A CA 1
ATOM 1937 C C . SER A 1 243 ? 15.091 3.054 -18.719 1.00 87.62 243 SER A C 1
ATOM 1939 O O . SER A 1 243 ? 14.462 2.155 -19.287 1.00 87.62 243 SER A O 1
ATOM 1941 N N . GLY A 1 244 ? 14.482 4.106 -18.174 1.00 89.88 244 GLY A N 1
ATOM 1942 C CA . GLY A 1 244 ? 13.062 4.422 -18.158 1.00 89.88 244 GLY A CA 1
ATOM 1943 C C . GLY A 1 244 ? 12.254 3.702 -17.075 1.00 89.88 244 GLY A C 1
ATOM 1944 O O . GLY A 1 244 ? 11.038 3.874 -17.050 1.00 89.88 244 GLY A O 1
ATOM 1945 N N . GLY A 1 245 ? 12.875 2.852 -16.255 1.00 94.62 245 GLY A N 1
ATOM 1946 C CA . GLY A 1 245 ? 12.202 2.220 -15.120 1.00 94.62 245 GLY A CA 1
ATOM 1947 C C . GLY A 1 245 ? 12.130 3.161 -13.913 1.00 94.62 245 GLY A C 1
ATOM 1948 O O . GLY A 1 245 ? 12.800 4.193 -13.880 1.00 94.62 245 GLY A O 1
ATOM 1949 N N . LEU A 1 246 ? 11.314 2.809 -12.918 1.00 97.69 246 LEU A N 1
ATOM 1950 C CA . LEU A 1 246 ? 11.001 3.689 -11.788 1.00 97.69 246 LEU A CA 1
ATOM 1951 C C . LEU A 1 246 ? 11.748 3.304 -10.503 1.00 97.69 246 LEU A C 1
ATOM 1953 O O . LEU A 1 246 ? 11.872 2.127 -10.171 1.00 97.69 246 LEU A O 1
ATOM 1957 N N . LEU A 1 247 ? 12.191 4.316 -9.759 1.00 97.44 247 LEU A N 1
ATOM 1958 C CA . LEU A 1 247 ? 12.653 4.233 -8.372 1.00 97.44 247 LEU A CA 1
ATOM 1959 C C . LEU A 1 247 ? 11.482 4.393 -7.393 1.00 97.44 247 LEU A C 1
ATOM 1961 O O . LEU A 1 247 ? 10.435 4.945 -7.747 1.00 97.44 247 LEU A O 1
ATOM 1965 N N . ARG A 1 248 ? 11.679 3.989 -6.131 1.00 96.56 248 ARG A N 1
ATOM 1966 C CA . ARG A 1 248 ? 10.711 4.244 -5.047 1.00 96.56 248 ARG A CA 1
ATOM 1967 C C . ARG A 1 248 ? 10.518 5.745 -4.823 1.00 96.56 248 ARG A C 1
ATOM 1969 O O . ARG A 1 248 ? 9.392 6.235 -4.813 1.00 96.56 248 ARG A O 1
ATOM 1976 N N . TYR A 1 249 ? 11.621 6.481 -4.715 1.00 95.25 249 TYR A N 1
ATOM 1977 C CA . TYR A 1 249 ? 11.664 7.934 -4.531 1.00 95.25 249 TYR A CA 1
ATOM 1978 C C . TYR A 1 249 ? 13.035 8.497 -4.986 1.00 95.25 249 TYR A C 1
ATOM 1980 O O . TYR A 1 249 ? 13.965 7.722 -5.232 1.00 95.25 249 TYR A O 1
ATOM 1988 N N . PRO A 1 250 ? 13.221 9.830 -5.089 1.00 91.19 250 PRO A N 1
ATOM 1989 C CA . PRO A 1 250 ? 14.463 10.410 -5.594 1.00 91.19 250 PRO A CA 1
ATOM 1990 C C . PRO A 1 250 ? 15.654 10.139 -4.673 1.00 91.19 250 PRO A C 1
ATOM 1992 O O . PRO A 1 250 ? 15.558 10.329 -3.456 1.00 91.19 250 PRO A O 1
ATOM 1995 N N . ALA A 1 251 ? 16.801 9.813 -5.274 1.00 84.06 251 ALA A N 1
ATOM 1996 C CA . ALA A 1 251 ? 18.044 9.467 -4.579 1.00 84.06 251 ALA A CA 1
ATOM 1997 C C . ALA A 1 251 ? 17.925 8.239 -3.655 1.00 84.06 251 ALA A C 1
ATOM 1999 O O . ALA A 1 251 ? 18.586 8.181 -2.617 1.00 84.06 251 ALA A O 1
ATOM 2000 N N . ASP A 1 252 ? 17.100 7.263 -4.041 1.00 87.81 252 ASP A N 1
ATOM 2001 C CA . ASP A 1 252 ? 17.020 5.961 -3.383 1.00 87.81 252 ASP A CA 1
ATOM 2002 C C . ASP A 1 252 ? 18.385 5.245 -3.390 1.00 87.81 252 ASP A C 1
ATOM 2004 O O . ASP A 1 252 ? 19.062 5.112 -4.418 1.00 87.81 252 ASP A O 1
ATOM 2008 N N . ARG A 1 253 ? 18.821 4.818 -2.202 1.00 83.62 253 ARG A N 1
ATOM 2009 C CA . ARG A 1 253 ? 20.127 4.183 -1.977 1.00 83.62 253 ARG A CA 1
ATOM 2010 C C . ARG A 1 253 ? 20.026 2.688 -1.706 1.00 83.62 253 ARG A C 1
ATOM 2012 O O . ARG A 1 253 ? 21.069 2.032 -1.711 1.00 83.62 253 ARG A O 1
ATOM 2019 N N . TYR A 1 254 ? 18.827 2.168 -1.468 1.00 81.62 254 TYR A N 1
ATOM 2020 C CA . TYR A 1 254 ? 18.616 0.766 -1.141 1.00 81.62 254 TYR A CA 1
ATOM 2021 C C . TYR A 1 254 ? 18.909 -0.122 -2.342 1.00 81.62 254 TYR A C 1
ATOM 2023 O O . TYR A 1 254 ? 18.455 0.149 -3.445 1.00 81.62 254 TYR A O 1
ATOM 2031 N N . CYS A 1 255 ? 19.645 -1.209 -2.134 1.00 80.06 255 CYS A N 1
ATOM 2032 C CA . CYS A 1 255 ? 20.005 -2.123 -3.213 1.00 80.06 255 CYS A CA 1
ATOM 2033 C C . CYS A 1 255 ? 19.675 -3.592 -2.935 1.00 80.06 255 CYS A C 1
ATOM 2035 O O . CYS A 1 255 ? 20.160 -4.453 -3.666 1.00 80.06 255 CYS A O 1
ATOM 2037 N N . GLY A 1 256 ? 18.937 -3.891 -1.861 1.00 78.06 256 GLY A N 1
ATOM 2038 C CA . GLY A 1 256 ? 18.638 -5.268 -1.446 1.00 78.06 256 GLY A CA 1
ATOM 2039 C C . GLY A 1 256 ? 19.843 -6.065 -0.932 1.00 78.06 256 GLY A C 1
ATOM 2040 O O . GLY A 1 256 ? 19.699 -7.206 -0.506 1.00 78.06 256 GLY A O 1
ATOM 2041 N N . GLY A 1 257 ? 21.049 -5.489 -0.955 1.00 73.88 257 GLY A N 1
ATOM 2042 C CA . GLY A 1 257 ? 22.258 -6.164 -0.500 1.00 73.88 257 GLY A CA 1
ATOM 2043 C C . GLY A 1 257 ? 22.391 -6.152 1.021 1.00 73.88 257 GLY A C 1
ATOM 2044 O O . GLY A 1 257 ? 22.105 -5.149 1.675 1.00 73.88 257 GLY A O 1
ATOM 2045 N N . VAL A 1 258 ? 22.893 -7.253 1.578 1.00 70.19 258 VAL A N 1
ATOM 2046 C CA . VAL A 1 258 ? 23.261 -7.371 2.993 1.00 70.19 258 VAL A CA 1
ATOM 2047 C C . VAL A 1 258 ? 24.713 -7.827 3.083 1.00 70.19 258 VAL A C 1
ATOM 2049 O O . VAL A 1 258 ? 25.109 -8.812 2.462 1.00 70.19 258 VAL A O 1
ATOM 2052 N N . ARG A 1 259 ? 25.531 -7.124 3.871 1.00 66.12 259 ARG A N 1
ATOM 2053 C CA . ARG A 1 259 ? 26.930 -7.479 4.132 1.00 66.12 259 ARG A CA 1
ATOM 2054 C C . ARG A 1 259 ? 27.188 -7.468 5.632 1.00 66.12 259 ARG A C 1
ATOM 2056 O O . ARG A 1 259 ? 27.011 -6.448 6.286 1.00 66.12 259 ARG A O 1
ATOM 2063 N N . LYS A 1 260 ? 27.645 -8.604 6.174 1.00 71.56 260 LYS A N 1
ATOM 2064 C CA . LYS A 1 260 ? 27.906 -8.793 7.618 1.00 71.56 260 LYS A CA 1
ATOM 2065 C C . LYS A 1 260 ? 26.701 -8.422 8.506 1.00 71.56 260 LYS A C 1
ATOM 2067 O O . LYS A 1 260 ? 26.878 -7.800 9.545 1.00 71.56 260 LYS A O 1
ATOM 2072 N N . GLY A 1 261 ? 25.488 -8.768 8.068 1.00 59.22 261 GLY A N 1
ATOM 2073 C CA . GLY A 1 261 ? 24.246 -8.468 8.793 1.00 59.22 261 GLY A CA 1
ATOM 2074 C C . GLY A 1 261 ? 23.707 -7.044 8.611 1.00 59.22 261 GLY A C 1
ATOM 2075 O O . GLY A 1 261 ? 22.666 -6.730 9.172 1.00 59.22 261 GLY A O 1
ATOM 2076 N N . TRP A 1 262 ? 24.366 -6.199 7.811 1.00 57.75 262 TRP A N 1
ATOM 2077 C CA . TRP A 1 262 ? 23.946 -4.817 7.567 1.00 57.75 262 TRP A CA 1
ATOM 2078 C C . TRP A 1 262 ? 23.491 -4.608 6.130 1.00 57.75 262 TRP A C 1
ATOM 2080 O O . TRP A 1 262 ? 24.144 -5.080 5.197 1.00 57.75 262 TRP A O 1
ATOM 2090 N N . VAL A 1 263 ? 22.411 -3.849 5.947 1.00 65.88 263 VAL A N 1
ATOM 2091 C CA . VAL A 1 263 ? 21.957 -3.415 4.622 1.00 65.88 263 VAL A CA 1
ATOM 2092 C C . VAL A 1 263 ? 23.047 -2.569 3.961 1.00 65.88 263 VAL A C 1
ATOM 2094 O O . VAL A 1 263 ? 23.603 -1.648 4.560 1.00 65.88 263 VAL A O 1
ATOM 2097 N N . THR A 1 264 ? 23.364 -2.877 2.709 1.00 68.62 264 THR A N 1
ATOM 2098 C CA . THR A 1 264 ? 24.268 -2.074 1.887 1.00 68.62 264 THR A CA 1
ATOM 2099 C C . THR A 1 264 ? 23.486 -1.001 1.136 1.00 68.62 264 THR A C 1
ATOM 2101 O O . THR A 1 264 ? 22.388 -1.255 0.653 1.00 68.62 264 THR A O 1
ATOM 2104 N N . LEU A 1 265 ? 24.061 0.199 1.013 1.00 76.62 265 LEU A N 1
ATOM 2105 C CA . LEU A 1 265 ? 23.409 1.369 0.410 1.00 76.62 265 LEU A CA 1
ATOM 2106 C C . LEU A 1 265 ? 24.166 1.865 -0.831 1.00 76.62 265 LEU A C 1
ATOM 2108 O O . LEU A 1 265 ? 24.659 3.000 -0.885 1.00 76.62 265 LEU A O 1
ATOM 2112 N N . THR A 1 266 ? 24.306 0.978 -1.818 1.00 77.56 266 THR A N 1
ATOM 2113 C CA . THR A 1 266 ? 25.099 1.210 -3.039 1.00 77.56 266 THR A CA 1
ATOM 2114 C C . THR A 1 266 ? 24.300 1.814 -4.200 1.00 77.56 266 THR A C 1
ATOM 2116 O O . THR A 1 266 ? 24.838 1.948 -5.295 1.00 77.56 266 THR A O 1
ATOM 2119 N N . GLY A 1 267 ? 23.052 2.236 -3.968 1.00 79.75 267 GLY A N 1
ATOM 2120 C CA . GLY A 1 267 ? 22.194 2.859 -4.983 1.00 79.75 267 GLY A CA 1
ATOM 2121 C C . GLY A 1 267 ? 21.145 1.897 -5.525 1.00 79.75 267 GLY A C 1
ATOM 2122 O O . GLY A 1 267 ? 21.466 0.745 -5.814 1.00 79.75 267 GLY A O 1
ATOM 2123 N N . ALA A 1 268 ? 19.911 2.363 -5.679 1.00 89.31 268 ALA A N 1
ATOM 2124 C CA . ALA A 1 268 ? 18.815 1.541 -6.178 1.00 89.31 268 ALA A CA 1
ATOM 2125 C C . ALA A 1 268 ? 18.899 1.253 -7.683 1.00 89.31 268 ALA A C 1
ATOM 2127 O O . ALA A 1 268 ? 19.505 1.998 -8.454 1.00 89.31 268 ALA A O 1
ATOM 2128 N N . GLY A 1 269 ? 18.299 0.134 -8.079 1.00 94.25 269 GLY A N 1
ATOM 2129 C CA . GLY A 1 269 ? 17.907 -0.159 -9.449 1.00 94.25 269 GLY A CA 1
ATOM 2130 C C . GLY A 1 269 ? 16.436 0.186 -9.661 1.00 94.25 269 GLY A C 1
ATOM 2131 O O . GLY A 1 269 ? 15.725 0.573 -8.735 1.00 94.25 269 GLY A O 1
ATOM 2132 N N . THR A 1 270 ? 15.963 0.021 -10.891 1.00 96.44 270 THR A N 1
ATOM 2133 C CA . THR A 1 270 ? 14.542 0.221 -11.212 1.00 96.44 270 THR A CA 1
ATOM 2134 C C . THR A 1 270 ? 13.698 -0.920 -10.653 1.00 96.44 270 THR A C 1
ATOM 2136 O O . THR A 1 270 ? 14.120 -2.069 -10.713 1.00 96.44 270 THR A O 1
ATOM 2139 N N . TRP A 1 271 ? 12.507 -0.639 -10.137 1.00 97.94 271 TRP A N 1
ATOM 2140 C CA . TRP A 1 271 ? 11.633 -1.637 -9.519 1.00 97.94 271 TRP A CA 1
ATOM 2141 C C . TRP A 1 271 ? 10.525 -2.064 -10.493 1.00 97.94 271 TRP A C 1
ATOM 2143 O O . TRP A 1 271 ? 9.641 -1.251 -10.785 1.00 97.94 271 TRP A O 1
ATOM 2153 N N . PRO A 1 272 ? 10.493 -3.326 -10.969 1.00 98.19 272 PRO A N 1
ATOM 2154 C CA . PRO A 1 272 ? 9.446 -3.796 -11.880 1.00 98.19 272 PRO A CA 1
ATOM 2155 C C . PRO A 1 272 ? 8.031 -3.595 -11.336 1.00 98.19 272 PRO A C 1
ATOM 2157 O O . PRO A 1 272 ? 7.140 -3.190 -12.081 1.00 98.19 272 PRO A O 1
ATOM 2160 N N . LEU A 1 273 ? 7.828 -3.802 -10.027 1.00 98.38 273 LEU A N 1
ATOM 2161 C CA . LEU A 1 273 ? 6.521 -3.612 -9.391 1.00 98.38 273 LEU A CA 1
ATOM 2162 C C . LEU A 1 273 ? 5.982 -2.188 -9.579 1.00 98.38 273 LEU A C 1
ATOM 2164 O O . LEU A 1 273 ? 4.781 -2.015 -9.765 1.00 98.38 273 LEU A O 1
ATOM 2168 N N . LEU A 1 274 ? 6.856 -1.174 -9.569 1.00 98.69 274 LEU A N 1
ATOM 2169 C CA . LEU A 1 274 ? 6.459 0.225 -9.727 1.00 98.69 274 LEU A CA 1
ATOM 2170 C C . LEU A 1 274 ? 6.058 0.530 -11.170 1.00 98.69 274 LEU A C 1
ATOM 2172 O O . LEU A 1 274 ? 5.107 1.278 -11.390 1.00 98.69 274 LEU A O 1
ATOM 2176 N N . SER A 1 275 ? 6.723 -0.089 -12.147 1.00 98.56 275 SER A N 1
ATOM 2177 C CA . SER A 1 275 ? 6.302 -0.023 -13.548 1.00 98.56 275 SER A CA 1
ATOM 2178 C C . SER A 1 275 ? 4.917 -0.656 -13.739 1.00 98.56 275 SER A C 1
ATOM 2180 O O . SER A 1 275 ? 4.045 -0.044 -14.350 1.00 98.56 275 SER A O 1
ATOM 2182 N N . PHE A 1 276 ? 4.637 -1.813 -13.129 1.00 98.81 276 PHE A N 1
ATOM 2183 C CA . PHE A 1 276 ? 3.291 -2.402 -13.176 1.00 98.81 276 PHE A CA 1
ATOM 2184 C C . PHE A 1 276 ? 2.242 -1.554 -12.446 1.00 98.81 276 PHE A C 1
ATOM 2186 O O . PHE A 1 276 ? 1.120 -1.415 -12.928 1.00 98.81 276 PHE A O 1
ATOM 2193 N N . TRP A 1 277 ? 2.598 -0.919 -11.327 1.00 98.75 277 TRP A N 1
ATOM 2194 C CA . TRP A 1 277 ? 1.702 0.010 -10.634 1.00 98.75 277 TRP A CA 1
ATOM 2195 C C . TRP A 1 277 ? 1.359 1.228 -11.499 1.00 98.75 277 TRP A C 1
ATOM 2197 O O . TRP A 1 277 ? 0.198 1.628 -11.590 1.00 98.75 277 TRP A O 1
ATOM 2207 N N . MET A 1 278 ? 2.356 1.778 -12.194 1.00 98.81 278 MET A N 1
ATOM 2208 C CA . MET A 1 278 ? 2.166 2.877 -13.139 1.00 98.81 278 MET A CA 1
ATOM 2209 C C . MET A 1 278 ? 1.309 2.445 -14.338 1.00 98.81 278 MET A C 1
ATOM 2211 O O . MET A 1 278 ? 0.451 3.204 -14.785 1.00 98.81 278 MET A O 1
ATOM 2215 N N . SER A 1 279 ? 1.474 1.207 -14.816 1.00 98.81 279 SER A N 1
ATOM 2216 C CA . SER A 1 279 ? 0.598 0.620 -15.837 1.00 98.81 279 SER A CA 1
ATOM 2217 C C . SER A 1 279 ? -0.863 0.577 -15.384 1.00 98.81 279 SER A C 1
ATOM 2219 O O . SER A 1 279 ? -1.746 0.937 -16.159 1.00 98.81 279 SER A O 1
ATOM 2221 N N . ILE A 1 280 ? -1.133 0.167 -14.139 1.00 98.88 280 ILE A N 1
ATOM 2222 C CA . ILE A 1 280 ? -2.495 0.153 -13.578 1.00 98.88 280 ILE A CA 1
ATOM 2223 C C . ILE A 1 280 ? -3.073 1.571 -13.542 1.00 98.88 280 ILE A C 1
ATOM 2225 O O . ILE A 1 280 ? -4.204 1.776 -13.975 1.00 98.88 280 ILE A O 1
ATOM 2229 N N . TYR A 1 281 ? -2.293 2.558 -13.086 1.00 98.81 281 TYR A N 1
ATOM 2230 C CA . TYR A 1 281 ? -2.721 3.959 -13.085 1.00 98.81 281 TYR A CA 1
ATOM 2231 C C . TYR A 1 281 ? -3.107 4.441 -14.491 1.00 98.81 281 TYR A C 1
ATOM 2233 O O . TYR A 1 281 ? -4.202 4.962 -14.681 1.00 98.81 281 TYR A O 1
ATOM 2241 N N . TYR A 1 282 ? -2.249 4.227 -15.492 1.00 98.81 282 TYR A N 1
ATOM 2242 C CA . TYR A 1 282 ? -2.543 4.666 -16.858 1.00 98.81 282 TYR A CA 1
ATOM 2243 C C . TYR A 1 282 ? -3.698 3.902 -17.508 1.00 98.81 282 TYR A C 1
ATOM 2245 O O . TYR A 1 282 ? -4.471 4.510 -18.246 1.00 98.81 282 TYR A O 1
ATOM 2253 N N . SER A 1 283 ? -3.861 2.612 -17.203 1.00 98.75 283 SER A N 1
ATOM 2254 C CA . SER A 1 283 ? -5.035 1.840 -17.627 1.00 98.75 283 SER A CA 1
ATOM 2255 C C . SER A 1 283 ? -6.323 2.457 -17.067 1.00 98.75 283 SER A C 1
ATOM 2257 O O . SER A 1 283 ? -7.257 2.721 -17.821 1.00 98.75 283 SER A O 1
ATOM 2259 N N . LEU A 1 284 ? -6.341 2.807 -15.775 1.00 98.62 284 LEU A N 1
ATOM 2260 C CA . LEU A 1 284 ? -7.467 3.496 -15.133 1.00 98.62 284 LEU A CA 1
ATOM 2261 C C . LEU A 1 284 ? -7.721 4.905 -15.699 1.00 98.62 284 LEU A C 1
ATOM 2263 O O . LEU A 1 284 ? -8.859 5.367 -15.712 1.00 98.62 284 LEU A O 1
ATOM 2267 N N . CYS A 1 285 ? -6.689 5.579 -16.211 1.00 98.31 285 CYS A N 1
ATOM 2268 C CA . CYS A 1 285 ? -6.829 6.836 -16.951 1.00 98.31 285 CYS A CA 1
ATOM 2269 C C . CYS A 1 285 ? -7.384 6.658 -18.380 1.00 98.31 285 CYS A C 1
ATOM 2271 O O . CYS A 1 285 ? -7.656 7.660 -19.041 1.00 98.31 285 CYS A O 1
ATOM 2273 N N . GLY A 1 286 ? -7.508 5.426 -18.887 1.00 98.12 286 GLY A N 1
ATOM 2274 C CA . GLY A 1 286 ? -7.827 5.145 -20.291 1.00 98.12 286 GLY A CA 1
ATOM 2275 C C . GLY A 1 286 ? -6.661 5.383 -21.264 1.00 98.12 286 GLY A C 1
ATOM 2276 O O . GLY A 1 286 ? -6.856 5.381 -22.479 1.00 98.12 286 GLY A O 1
ATOM 2277 N N . ASP A 1 287 ? -5.438 5.582 -20.763 1.00 98.31 287 ASP A N 1
ATOM 2278 C CA . ASP A 1 287 ? -4.236 5.785 -21.576 1.00 98.31 287 ASP A CA 1
ATOM 2279 C C . ASP A 1 287 ? -3.546 4.446 -21.854 1.00 98.31 287 ASP A C 1
ATOM 2281 O O . ASP A 1 287 ? -2.520 4.085 -21.267 1.00 98.31 287 ASP A O 1
ATOM 2285 N N . ASN A 1 288 ? -4.123 3.696 -22.791 1.00 97.81 288 ASN A N 1
ATOM 2286 C CA . ASN A 1 288 ? -3.623 2.376 -23.173 1.00 97.81 288 ASN A CA 1
ATOM 2287 C C . ASN A 1 288 ? -2.174 2.410 -23.677 1.00 97.81 288 ASN A C 1
ATOM 2289 O O . ASN A 1 288 ? -1.439 1.437 -23.504 1.00 97.81 288 ASN A O 1
ATOM 2293 N N . LYS A 1 289 ? -1.736 3.515 -24.291 1.00 98.44 289 LYS A N 1
ATOM 2294 C CA . LYS A 1 289 ? -0.373 3.637 -24.821 1.00 98.44 289 LYS A CA 1
ATOM 2295 C C . LYS A 1 289 ? 0.646 3.643 -23.686 1.00 98.44 289 LYS A C 1
ATOM 2297 O O . LYS A 1 289 ? 1.604 2.870 -23.723 1.00 98.44 289 LYS A O 1
ATOM 2302 N N . ASN A 1 290 ? 0.458 4.504 -22.686 1.00 98.19 290 ASN A N 1
ATOM 2303 C CA . ASN A 1 290 ? 1.370 4.553 -21.547 1.00 98.19 290 ASN A CA 1
ATOM 2304 C C . ASN A 1 290 ? 1.207 3.337 -20.632 1.00 98.19 290 ASN A C 1
ATOM 2306 O O . ASN A 1 290 ? 2.214 2.844 -20.127 1.00 98.19 290 ASN A O 1
ATOM 2310 N N . ALA A 1 291 ? -0.008 2.799 -20.486 1.00 98.62 291 ALA A N 1
ATOM 2311 C CA . ALA A 1 291 ? -0.238 1.575 -19.724 1.00 98.62 291 ALA A CA 1
ATOM 2312 C C . ALA A 1 291 ? 0.605 0.406 -20.271 1.00 98.62 291 ALA A C 1
ATOM 2314 O O . ALA A 1 291 ? 1.451 -0.131 -19.555 1.00 98.62 291 ALA A O 1
ATOM 2315 N N . ASN A 1 292 ? 0.493 0.106 -21.572 1.00 98.50 292 ASN A N 1
ATOM 2316 C CA . ASN A 1 292 ? 1.297 -0.943 -22.213 1.00 98.50 292 ASN A CA 1
ATOM 2317 C C . ASN A 1 292 ? 2.802 -0.641 -22.158 1.00 98.50 292 ASN A C 1
ATOM 2319 O O . ASN A 1 292 ? 3.598 -1.531 -21.873 1.00 98.50 292 ASN A O 1
ATOM 2323 N N . LYS A 1 293 ? 3.214 0.623 -22.346 1.00 97.88 293 LYS A N 1
ATOM 2324 C CA . LYS A 1 293 ? 4.630 1.015 -22.239 1.00 97.88 293 LYS A CA 1
ATOM 2325 C C . LYS A 1 293 ? 5.228 0.634 -20.880 1.00 97.88 293 LYS A C 1
ATOM 2327 O O . LYS A 1 293 ? 6.312 0.052 -20.840 1.00 97.88 293 LYS A O 1
ATOM 2332 N N . PHE A 1 294 ? 4.554 0.984 -19.783 1.00 98.25 294 PHE A N 1
ATOM 2333 C CA . PHE A 1 294 ? 5.034 0.680 -18.433 1.00 98.25 294 PHE A CA 1
ATOM 2334 C C . PHE A 1 294 ? 4.926 -0.812 -18.095 1.00 98.25 294 PHE A C 1
ATOM 2336 O O . PHE A 1 294 ? 5.756 -1.318 -17.344 1.00 98.25 294 PHE A O 1
ATOM 2343 N N . PHE A 1 295 ? 3.968 -1.534 -18.677 1.00 98.38 295 PHE A N 1
ATOM 2344 C CA . PHE A 1 295 ? 3.861 -2.982 -18.520 1.00 98.38 295 PHE A CA 1
ATOM 2345 C C . PHE A 1 295 ? 4.988 -3.743 -19.233 1.00 98.38 295 PHE A C 1
ATOM 2347 O O . PHE A 1 295 ? 5.653 -4.577 -18.627 1.00 98.38 295 PHE A O 1
ATOM 2354 N N . GLU A 1 296 ? 5.252 -3.437 -20.504 1.00 97.44 296 GLU A N 1
ATOM 2355 C CA . GLU A 1 296 ? 6.192 -4.193 -21.340 1.00 97.44 296 GLU A CA 1
ATOM 2356 C C . GLU A 1 296 ? 7.661 -3.889 -21.048 1.00 97.44 296 GLU A C 1
ATOM 2358 O O . GLU A 1 296 ? 8.527 -4.752 -21.190 1.00 97.44 296 GLU A O 1
ATOM 2363 N N . GLN A 1 297 ? 7.980 -2.648 -20.681 1.00 95.56 297 GLN A N 1
ATOM 2364 C CA . GLN A 1 297 ? 9.362 -2.215 -20.502 1.00 95.56 297 GLN A CA 1
ATOM 2365 C C . GLN A 1 297 ? 10.173 -3.092 -19.530 1.00 95.56 297 GLN A C 1
ATOM 2367 O O . GLN A 1 297 ? 11.256 -3.525 -19.939 1.00 95.56 297 GLN A O 1
ATOM 2372 N N . PRO A 1 298 ? 9.736 -3.355 -18.279 1.00 95.31 298 PRO A N 1
ATOM 2373 C CA . PRO A 1 298 ? 10.514 -4.198 -17.375 1.00 95.31 298 PRO A CA 1
ATOM 2374 C C . PRO A 1 298 ? 10.677 -5.621 -17.928 1.00 95.31 298 PRO A C 1
ATOM 2376 O O . PRO A 1 298 ? 11.742 -6.213 -17.755 1.00 95.31 298 PRO A O 1
ATOM 2379 N N . LEU A 1 299 ? 9.682 -6.144 -18.657 1.00 95.56 299 LEU A N 1
ATOM 2380 C CA . LEU A 1 299 ? 9.687 -7.508 -19.204 1.00 95.56 299 LEU A CA 1
ATOM 2381 C C . LEU A 1 299 ? 10.804 -7.735 -20.228 1.00 95.56 299 LEU A C 1
ATOM 2383 O O . LEU A 1 299 ? 11.337 -8.832 -20.311 1.00 95.56 299 LEU A O 1
ATOM 2387 N N . LYS A 1 300 ? 11.253 -6.691 -20.936 1.00 94.50 300 LYS A N 1
ATOM 2388 C CA . LYS A 1 300 ? 12.392 -6.776 -21.876 1.00 94.50 300 LYS A CA 1
ATOM 2389 C C . LYS A 1 300 ? 13.717 -7.150 -21.205 1.00 94.50 300 LYS A C 1
ATOM 2391 O O . LYS A 1 300 ? 14.683 -7.477 -21.889 1.00 94.50 300 LYS A O 1
ATOM 2396 N N . ARG A 1 301 ? 13.795 -7.017 -19.880 1.00 92.06 301 ARG A N 1
ATOM 2397 C CA . ARG A 1 301 ? 14.997 -7.257 -19.070 1.00 92.06 301 ARG A CA 1
ATOM 2398 C C . ARG A 1 301 ? 14.795 -8.371 -18.041 1.00 92.06 301 ARG A C 1
ATOM 2400 O O . ARG A 1 301 ? 15.691 -8.604 -17.233 1.00 92.06 301 ARG A O 1
ATOM 2407 N N . ILE A 1 302 ? 13.634 -9.023 -18.054 1.00 92.56 302 ILE A N 1
ATOM 2408 C CA . ILE A 1 302 ? 13.289 -10.134 -17.171 1.00 92.56 302 ILE A CA 1
ATOM 2409 C C . ILE A 1 302 ? 13.295 -11.404 -18.012 1.00 92.56 302 ILE A C 1
ATOM 2411 O O . ILE A 1 302 ? 12.707 -11.439 -19.084 1.00 92.56 302 ILE A O 1
ATOM 2415 N N . ASP A 1 303 ? 13.963 -12.436 -17.510 1.00 86.06 303 ASP A N 1
ATOM 2416 C CA . ASP A 1 303 ? 13.975 -13.752 -18.144 1.00 86.06 303 ASP A CA 1
ATOM 2417 C C . ASP A 1 303 ? 12.817 -14.611 -17.612 1.00 86.06 303 ASP A C 1
ATOM 2419 O O . ASP A 1 303 ? 11.759 -14.698 -18.230 1.00 86.06 303 ASP A O 1
ATOM 2423 N N . LYS A 1 304 ? 12.976 -15.181 -16.408 1.00 89.88 304 LYS A N 1
ATOM 2424 C CA . LYS A 1 304 ? 11.992 -16.104 -15.819 1.00 89.88 304 LYS A CA 1
ATOM 2425 C C . LYS A 1 304 ? 11.219 -15.535 -14.631 1.00 89.88 304 LYS A C 1
ATOM 2427 O O . LYS A 1 304 ? 9.997 -15.618 -14.586 1.00 89.88 304 LYS A O 1
ATOM 2432 N N . TYR A 1 305 ? 11.933 -14.998 -13.645 1.00 96.25 305 TYR A N 1
ATOM 2433 C CA . TYR A 1 305 ? 11.353 -14.509 -12.397 1.00 96.25 305 TYR A CA 1
ATOM 2434 C C . TYR A 1 305 ? 11.523 -13.001 -12.291 1.00 96.25 305 TYR A C 1
ATOM 2436 O O . TYR A 1 305 ? 12.625 -12.483 -12.475 1.00 96.25 305 TYR A O 1
ATOM 2444 N N . ILE A 1 306 ? 10.441 -12.303 -11.956 1.00 97.69 306 ILE A N 1
ATOM 2445 C CA . ILE A 1 306 ? 10.464 -10.856 -11.765 1.00 97.69 306 ILE A CA 1
ATOM 2446 C C . ILE A 1 306 ? 11.228 -10.519 -10.469 1.00 97.69 306 ILE A C 1
ATOM 2448 O O . ILE A 1 306 ? 10.792 -10.936 -9.387 1.00 97.69 306 ILE A O 1
ATOM 2452 N N . PRO A 1 307 ? 12.349 -9.778 -10.553 1.00 96.56 307 PRO A N 1
ATOM 2453 C CA . PRO A 1 307 ? 13.143 -9.415 -9.388 1.00 96.56 307 PRO A CA 1
ATOM 2454 C C . PRO A 1 307 ? 12.505 -8.263 -8.600 1.00 96.56 307 PRO A C 1
ATOM 2456 O O . PRO A 1 307 ? 11.527 -7.637 -9.026 1.00 96.56 307 PRO A O 1
ATOM 2459 N N . GLU A 1 308 ? 13.097 -7.960 -7.450 1.00 96.44 308 GLU A N 1
ATOM 2460 C CA . GLU A 1 308 ? 12.835 -6.725 -6.713 1.00 96.44 308 GLU A CA 1
ATOM 2461 C C . GLU A 1 308 ? 13.308 -5.500 -7.507 1.00 96.44 308 GLU A C 1
ATOM 2463 O O . GLU A 1 308 ? 12.559 -4.541 -7.679 1.00 96.44 308 GLU A O 1
ATOM 2468 N N . GLN A 1 309 ? 14.531 -5.557 -8.042 1.00 96.31 309 GLN A N 1
ATOM 2469 C CA . GLN A 1 309 ? 15.172 -4.465 -8.769 1.00 96.31 309 GLN A CA 1
ATOM 2470 C C . GLN A 1 309 ? 15.855 -4.966 -10.043 1.00 96.31 309 GLN A C 1
ATOM 2472 O O . GLN A 1 309 ? 16.351 -6.088 -10.126 1.00 96.31 309 GLN A O 1
ATOM 2477 N N . ILE A 1 310 ? 15.945 -4.088 -11.033 1.00 95.25 310 ILE A N 1
ATOM 2478 C CA . ILE A 1 310 ? 16.732 -4.268 -12.246 1.00 95.25 310 ILE A CA 1
ATOM 2479 C C . ILE A 1 310 ? 17.786 -3.160 -12.274 1.00 95.25 310 ILE A C 1
ATOM 2481 O O . ILE A 1 310 ? 17.471 -1.983 -12.482 1.00 95.25 310 ILE A O 1
ATOM 2485 N N . PHE A 1 311 ? 19.045 -3.543 -12.062 1.00 94.75 311 PHE A N 1
ATOM 2486 C CA . PHE A 1 311 ? 20.195 -2.640 -12.099 1.00 94.75 311 PHE A CA 1
ATOM 2487 C C . PHE A 1 311 ? 20.675 -2.405 -13.532 1.00 94.75 311 PHE A C 1
ATOM 2489 O O . PHE A 1 311 ? 20.603 -3.298 -14.373 1.00 94.75 311 PHE A O 1
ATOM 2496 N N . GLU A 1 312 ? 21.161 -1.202 -13.837 1.00 89.50 312 GLU A N 1
ATOM 2497 C CA . GLU A 1 312 ? 21.808 -0.911 -15.129 1.00 89.50 312 GLU A CA 1
ATOM 2498 C C . GLU A 1 312 ? 23.166 -1.611 -15.243 1.00 89.50 312 GLU A C 1
ATOM 2500 O O . GLU A 1 312 ? 23.466 -2.227 -16.266 1.00 89.50 312 GLU A O 1
ATOM 2505 N N . ASP A 1 313 ? 23.935 -1.601 -14.154 1.00 89.31 313 ASP A N 1
ATOM 2506 C CA . ASP A 1 313 ? 25.137 -2.413 -14.008 1.00 89.31 313 ASP A CA 1
ATOM 2507 C C . ASP A 1 313 ? 24.764 -3.894 -13.837 1.00 89.31 313 ASP A C 1
ATOM 2509 O O . ASP A 1 313 ? 24.268 -4.317 -12.790 1.00 89.31 313 ASP A O 1
ATOM 2513 N N . LYS A 1 314 ? 25.037 -4.683 -14.880 1.00 85.56 314 LYS A N 1
ATOM 2514 C CA . LYS A 1 314 ? 24.743 -6.121 -14.943 1.00 85.56 314 LYS A CA 1
ATOM 2515 C C . LYS A 1 314 ? 25.557 -6.965 -13.957 1.00 85.56 314 LYS A C 1
ATOM 2517 O O . LYS A 1 314 ? 25.208 -8.122 -13.751 1.00 85.56 314 LYS A O 1
ATOM 2522 N N . SER A 1 315 ? 26.621 -6.427 -13.356 1.00 87.31 315 SER A N 1
ATOM 2523 C CA . SER A 1 315 ? 27.374 -7.137 -12.312 1.00 87.31 315 SER A CA 1
ATOM 2524 C C . SER A 1 315 ? 26.600 -7.226 -10.991 1.00 87.31 315 SER A C 1
ATOM 2526 O O . SER A 1 315 ? 26.911 -8.049 -10.128 1.00 87.31 315 SER A O 1
ATOM 2528 N N . ARG A 1 316 ? 25.567 -6.393 -10.828 1.00 88.19 316 ARG A N 1
ATOM 2529 C CA . ARG A 1 316 ? 24.761 -6.322 -9.615 1.00 88.19 316 ARG A CA 1
ATOM 2530 C C . ARG A 1 316 ? 23.581 -7.277 -9.698 1.00 88.19 316 ARG A C 1
ATOM 2532 O O . ARG A 1 316 ? 22.776 -7.221 -10.623 1.00 88.19 316 ARG A O 1
ATOM 2539 N N . SER A 1 317 ? 23.453 -8.114 -8.677 1.00 84.88 317 SER A N 1
ATOM 2540 C CA . SER A 1 317 ? 22.314 -9.018 -8.513 1.00 84.88 317 SER A CA 1
ATOM 2541 C C . SER A 1 317 ? 21.248 -8.387 -7.623 1.00 84.88 317 SER A C 1
ATOM 2543 O O . SER A 1 317 ? 21.571 -7.679 -6.671 1.00 84.88 317 SER A O 1
ATOM 2545 N N . SER A 1 318 ? 19.982 -8.660 -7.929 1.00 90.31 318 SER A N 1
ATOM 2546 C CA . SER A 1 318 ? 18.836 -8.291 -7.095 1.00 90.31 318 SER A CA 1
ATOM 2547 C C . SER A 1 318 ? 18.209 -9.536 -6.467 1.00 90.31 318 SER A C 1
ATOM 2549 O O . SER A 1 318 ? 18.421 -10.652 -6.944 1.00 90.31 318 SER A O 1
ATOM 2551 N N . ILE A 1 319 ? 17.421 -9.340 -5.411 1.00 90.62 319 ILE A N 1
ATOM 2552 C CA . ILE A 1 319 ? 16.567 -10.378 -4.835 1.00 90.62 319 ILE A CA 1
ATOM 2553 C C . ILE A 1 319 ? 15.566 -10.826 -5.909 1.00 90.62 319 ILE A C 1
ATOM 2555 O O . ILE A 1 319 ? 14.853 -10.008 -6.494 1.00 90.62 319 ILE A O 1
ATOM 2559 N N . THR A 1 320 ? 15.518 -12.128 -6.193 1.00 93.00 320 THR A N 1
ATOM 2560 C CA . THR A 1 320 ? 14.594 -12.710 -7.174 1.00 93.00 320 THR A CA 1
ATOM 2561 C C . THR A 1 320 ? 14.222 -14.148 -6.793 1.00 93.00 320 THR A C 1
ATOM 2563 O O . THR A 1 320 ? 15.112 -14.901 -6.389 1.00 93.00 320 THR A O 1
ATOM 2566 N N . PRO A 1 321 ? 12.944 -14.561 -6.915 1.00 95.62 321 PRO A N 1
ATOM 2567 C CA . PRO A 1 321 ? 11.767 -13.753 -7.267 1.00 95.62 321 PRO A CA 1
ATOM 2568 C C . PRO A 1 321 ? 11.351 -12.779 -6.152 1.00 95.62 321 PRO A C 1
ATOM 2570 O O . PRO A 1 321 ? 11.468 -13.103 -4.973 1.00 95.62 321 PRO A O 1
ATOM 2573 N N . LEU A 1 322 ? 10.755 -11.635 -6.517 1.00 96.62 322 LEU A N 1
ATOM 2574 C CA . LEU A 1 322 ? 9.940 -10.852 -5.580 1.00 96.62 322 LEU A CA 1
ATOM 2575 C C . LEU A 1 322 ? 8.454 -11.171 -5.788 1.00 96.62 322 LEU A C 1
ATOM 2577 O O . LEU A 1 322 ? 7.892 -10.893 -6.852 1.00 96.62 322 LEU A O 1
ATOM 2581 N N . LEU A 1 323 ? 7.797 -11.720 -4.760 1.00 96.88 323 LEU A N 1
ATOM 2582 C CA . LEU A 1 323 ? 6.374 -12.086 -4.816 1.00 96.88 323 LEU A CA 1
ATOM 2583 C C . LEU A 1 323 ? 5.481 -10.879 -5.142 1.00 96.88 323 LEU A C 1
ATOM 2585 O O . LEU A 1 323 ? 4.570 -10.992 -5.960 1.00 96.88 323 LEU A O 1
ATOM 2589 N N . TRP A 1 324 ? 5.771 -9.714 -4.557 1.00 97.75 324 TRP A N 1
ATOM 2590 C CA . TRP A 1 324 ? 4.996 -8.498 -4.808 1.00 97.75 324 TRP A CA 1
ATOM 2591 C C . TRP A 1 324 ? 5.089 -8.045 -6.272 1.00 97.75 324 TRP A C 1
ATOM 2593 O O . TRP A 1 324 ? 4.062 -7.736 -6.876 1.00 97.75 324 TRP A O 1
ATOM 2603 N N . SER A 1 325 ? 6.273 -8.110 -6.895 1.00 98.19 325 SER A N 1
ATOM 2604 C CA . SER A 1 325 ? 6.415 -7.820 -8.329 1.00 98.19 325 SER A CA 1
ATOM 2605 C C . SER A 1 325 ? 5.566 -8.753 -9.200 1.00 98.19 325 SER A C 1
ATOM 2607 O O . SER A 1 325 ? 4.909 -8.283 -10.127 1.00 98.19 325 SER A O 1
ATOM 2609 N N . HIS A 1 326 ? 5.520 -10.054 -8.888 1.00 98.31 326 HIS A N 1
ATOM 2610 C CA . HIS A 1 326 ? 4.678 -11.012 -9.618 1.00 98.31 326 HIS A CA 1
ATOM 2611 C C . HIS A 1 326 ? 3.183 -10.749 -9.405 1.00 98.31 326 HIS A C 1
ATOM 2613 O O . HIS A 1 326 ? 2.404 -10.801 -10.354 1.00 98.31 326 HIS A O 1
ATOM 2619 N N . ALA A 1 327 ? 2.773 -10.421 -8.178 1.00 98.44 327 ALA A N 1
ATOM 2620 C CA . ALA A 1 327 ? 1.389 -10.066 -7.888 1.00 98.44 327 ALA A CA 1
ATOM 2621 C C . ALA A 1 327 ? 0.953 -8.810 -8.664 1.00 98.44 327 ALA A C 1
ATOM 2623 O O . ALA A 1 327 ? -0.120 -8.803 -9.267 1.00 98.44 327 ALA A O 1
ATOM 2624 N N . MET A 1 328 ? 1.800 -7.776 -8.706 1.00 98.62 328 MET A N 1
ATOM 2625 C CA . MET A 1 328 ? 1.527 -6.550 -9.463 1.00 98.62 328 MET A CA 1
ATOM 2626 C C . MET A 1 328 ? 1.508 -6.787 -10.974 1.00 98.62 328 MET A C 1
ATOM 2628 O O . MET A 1 328 ? 0.676 -6.191 -11.650 1.00 98.62 328 MET A O 1
ATOM 2632 N N . PHE A 1 329 ? 2.349 -7.684 -11.499 1.00 98.62 329 PHE A N 1
ATOM 2633 C CA . PHE A 1 329 ? 2.288 -8.110 -12.900 1.00 98.62 329 PHE A CA 1
ATOM 2634 C C . PHE A 1 329 ? 0.924 -8.716 -13.251 1.00 98.62 329 PHE A C 1
ATOM 2636 O O . PHE A 1 329 ? 0.296 -8.279 -14.210 1.00 98.62 329 PHE A O 1
ATOM 2643 N N . VAL A 1 330 ? 0.427 -9.668 -12.451 1.00 98.69 330 VAL A N 1
ATOM 2644 C CA . VAL A 1 330 ? -0.891 -10.298 -12.666 1.00 98.69 330 VAL A CA 1
ATOM 2645 C C . VAL A 1 330 ? -2.013 -9.262 -12.616 1.00 98.69 330 VAL A C 1
ATOM 2647 O O . VAL A 1 330 ? -2.894 -9.252 -13.473 1.00 98.69 330 VAL A O 1
ATOM 2650 N N . ILE A 1 331 ? -1.975 -8.361 -11.632 1.00 98.75 331 ILE A N 1
ATOM 2651 C CA . ILE A 1 331 ? -2.982 -7.304 -11.502 1.00 98.75 331 ILE A CA 1
ATOM 2652 C C . ILE A 1 331 ? -2.931 -6.369 -12.718 1.00 98.75 331 ILE A C 1
ATOM 2654 O O . ILE A 1 331 ? -3.965 -6.116 -13.330 1.00 98.75 331 ILE A O 1
ATOM 2658 N N . ALA A 1 332 ? -1.749 -5.895 -13.118 1.00 98.75 332 ALA A N 1
ATOM 2659 C CA . ALA A 1 332 ? -1.601 -5.031 -14.287 1.00 98.75 332 ALA A CA 1
ATOM 2660 C C . ALA A 1 332 ? -2.056 -5.725 -15.581 1.00 98.75 332 ALA A C 1
ATOM 2662 O O . ALA A 1 332 ? -2.781 -5.123 -16.368 1.00 98.75 332 ALA A O 1
ATOM 2663 N N . ALA A 1 333 ? -1.722 -7.007 -15.758 1.00 98.56 333 ALA A N 1
ATOM 2664 C CA . ALA A 1 333 ? -2.189 -7.818 -16.879 1.00 98.56 333 ALA A CA 1
ATOM 2665 C C . A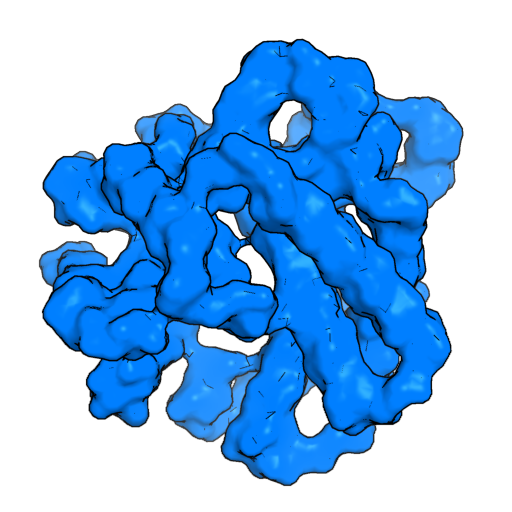LA A 1 333 ? -3.723 -7.897 -16.921 1.00 98.56 333 ALA A C 1
ATOM 2667 O O . ALA A 1 333 ? -4.313 -7.795 -17.997 1.00 98.56 333 ALA A O 1
ATOM 2668 N N . LYS A 1 334 ? -4.380 -8.002 -15.757 1.00 98.38 334 LYS A N 1
ATOM 2669 C CA . LYS A 1 334 ? -5.844 -7.960 -15.670 1.00 98.38 334 LYS A CA 1
ATOM 2670 C C . LYS A 1 334 ? -6.414 -6.615 -16.117 1.00 98.38 334 LYS A C 1
ATOM 2672 O O . LYS A 1 334 ? -7.363 -6.590 -16.893 1.00 98.38 334 LYS A O 1
ATOM 2677 N N . PHE A 1 335 ? -5.829 -5.506 -15.663 1.00 98.25 335 PHE A N 1
ATOM 2678 C CA . PHE A 1 335 ? -6.238 -4.152 -16.067 1.00 98.25 335 PHE A CA 1
ATOM 2679 C C . PHE A 1 335 ? -6.025 -3.876 -17.564 1.00 98.25 335 PHE A C 1
ATOM 2681 O O . PHE A 1 335 ? -6.750 -3.080 -18.153 1.00 98.25 335 PHE A O 1
ATOM 2688 N N . LEU A 1 336 ? -5.060 -4.549 -18.193 1.00 98.19 336 LEU A N 1
ATOM 2689 C CA . LEU A 1 336 ? -4.821 -4.488 -19.638 1.00 98.19 336 LEU A CA 1
ATOM 2690 C C . LEU A 1 336 ? -5.676 -5.474 -20.453 1.00 98.19 336 LEU A C 1
ATOM 2692 O O . LEU A 1 336 ? -5.620 -5.456 -21.680 1.00 98.19 336 LEU A O 1
ATOM 2696 N N . GLY A 1 337 ? -6.465 -6.333 -19.798 1.00 97.25 337 GLY A N 1
ATOM 2697 C CA . GLY A 1 337 ? -7.297 -7.334 -20.469 1.00 97.25 337 GLY A CA 1
ATOM 2698 C C . GLY A 1 337 ? -6.519 -8.525 -21.036 1.00 97.25 337 GLY A C 1
ATOM 2699 O O . GLY A 1 337 ? -7.007 -9.193 -21.943 1.00 97.25 337 GLY A O 1
ATOM 2700 N N . HIS A 1 338 ? -5.314 -8.804 -20.531 1.00 96.12 338 HIS A N 1
ATOM 2701 C CA . HIS A 1 338 ? -4.532 -9.976 -20.940 1.00 96.12 338 HIS A CA 1
ATOM 2702 C C . HIS A 1 338 ? -5.025 -11.288 -20.304 1.00 96.12 338 HIS A C 1
ATOM 2704 O O . HIS A 1 338 ? -4.715 -12.358 -20.826 1.00 96.12 338 HIS A O 1
ATOM 2710 N N . ILE A 1 339 ? -5.762 -11.209 -19.187 1.00 94.69 339 ILE A N 1
ATOM 2711 C CA . ILE A 1 339 ? -6.316 -12.344 -18.418 1.00 94.69 339 ILE A CA 1
ATOM 2712 C C . ILE A 1 339 ? -7.700 -12.033 -17.839 1.00 94.69 339 ILE A C 1
ATOM 2714 O O . ILE A 1 339 ? -8.125 -10.854 -17.852 1.00 94.69 339 ILE A O 1
#

Radius of gyration: 19.53 Å; chains: 1; bounding box: 50×46×54 Å

Foldseek 3Di:
DLCLLVPVLVVLLVVLCCQCPFAPCCLPQLFHWPDADPRNHDAAQDDPLPPDPDDPVVCVVPVCVRPRNTAGALLVLLVNLLVLLVSCVSPVDQLVSNLSSLVSSLVNLLVQDDPQFGCQFHAYPVNPDTDHRVQSKDFLLSLLSSLLSLVSSCVSPNDDPSSVVSSVSSVVSNVVQVPPPDLARFRMDGDDPQCVPPVSVVNRRWQFLSCLSNCPPSNVDQLPDNRNVSSVVSQQVAAQDPLRAGDRTHFQQFDQDDDPSHGGRNTFAGALLSLLSQLLSCLSVVNLPSNVVSLCSQVVVDDPARFRHDHPPPVRDGHPRDPSSVSSNSVSCVSNVVD

Secondary structure (DSSP, 8-state):
-HHHHTT-THHHHHHHHHHHHTSTTHHHHSS-BSEE-TTS-EE-----TTS----HHHHTTSHHHHHS---B-HHHHHHHHHHHHHHHHHHT--GGGGHHHHHHHHHHHHHTEETTEESS-EEPTTS--EE-GGG--EEHHHHHHHHHHHHHHHHHH---HHHHHHHHHHHHHHHHHHHSS-SS--SEE--HHHHH-HHHHHHHTS--GGGGGGTTTT-SS-TT-HHHHHHHHHHHHHHB-TTSPBPSSTT----S-EETTEE--S---B-HHHHHHHHHHHHHTT-HHHHHHHHHHHHTT-SSS--S-B-SSTT-------HHHHHHHHHHHHHTT--

Sequence (339 aa):
MAADLVRLRDIPERFFDWCLNRAEDFKETGFFYNAYNVNGTIHGTLIPPDGPRVPRHLRASCIDLVHSGTQFQPDQGGSLLIAIAHHIKHFDTDVSKFEKLIEKTADGICRSWKDNAFVLPCYDLWEERCVLPGHEGFHTYSLAMCIAGLRAAIEMLGKKRKWLKTQKEMSDAFAEVYSAGRKSIPRTYRKGAIAKNRKIKADDLKPDTSLLGLVYPSGILDPQDEKMKRTVLEIIKMNTMDSGGLLRYPADRYCGGVRKGWVTLTGAGTWPLLSFWMSIYYSLCGDNKNANKFFEQPLKRIDKYIPEQIFEDKSRSSITPLLWSHAMFVIAAKFLGHI